Protein AF-A0A554A0A5-F1 (afdb_monomer)

Foldseek 3Di:
DDDDDDDDDDDDDDDDDDDDDDDDDDDDDDDDDDDDDDDDDDDDDDDPPPPPPPDPPPPPDPQDAFDDFPDDDVPDQLVVRDFLVVLVVCLVPTHREGPVCLVVLLVVLLVCLVVVNLDLSSLSVLVSNLVRYCSRCVLLVVLNVLSNVLSVCSVVSVSNCNNVSSVVSVVSVVVSD

Radius of gyration: 28.72 Å; Cα contacts (8 Å, |Δi|>4): 131; chains: 1; bounding box: 97×56×57 Å

pLDDT: mean 81.37, std 20.79, range [40.0, 98.69]

Solvent-accessible surface area (backbone atoms only — not comparable to full-atom values): 11759 Å² total; per-residue (Å²): 141,81,88,86,84,85,85,86,85,82,82,90,80,90,86,86,88,85,80,86,82,90,84,87,82,87,80,80,88,80,90,76,91,76,90,79,82,90,77,89,78,82,92,76,92,74,82,84,77,80,73,79,71,76,72,76,82,75,79,78,75,76,69,52,81,72,74,71,67,68,61,88,55,92,91,52,57,65,76,79,76,36,56,54,69,55,46,59,59,45,55,75,86,40,35,71,55,44,71,88,47,50,65,62,52,47,50,49,52,32,51,40,42,74,69,69,48,88,63,59,62,54,28,50,50,48,53,50,39,44,70,61,36,46,80,44,41,73,82,43,48,73,26,49,51,45,48,49,53,49,26,50,33,38,72,76,61,53,52,90,51,44,47,58,53,46,50,53,30,51,51,45,51,63,75,66,111

Mean predicted aligned error: 15.3 Å

Organism: NCBI:txid2597270

Structure (mmCIF, N/CA/C/O backbone):
data_AF-A0A554A0A5-F1
#
_entry.id   AF-A0A554A0A5-F1
#
loop_
_atom_site.group_PDB
_atom_site.id
_atom_site.type_symbol
_atom_site.label_atom_id
_atom_site.label_alt_id
_atom_site.label_comp_id
_atom_site.label_asym_id
_atom_site.label_entity_id
_atom_site.label_seq_id
_atom_site.pdbx_PDB_ins_code
_atom_site.Cartn_x
_atom_site.Cartn_y
_atom_site.Cartn_z
_atom_site.occupancy
_atom_site.B_iso_or_equiv
_atom_site.auth_seq_id
_atom_site.auth_comp_id
_atom_site.auth_asym_id
_atom_site.auth_atom_id
_atom_site.pdbx_PDB_model_num
ATOM 1 N N . MET A 1 1 ? -49.124 -13.094 5.330 1.00 40.00 1 MET A N 1
ATOM 2 C CA . MET A 1 1 ? -48.591 -13.826 6.507 1.00 40.00 1 MET A CA 1
ATOM 3 C C . MET A 1 1 ? -47.101 -14.017 6.245 1.00 40.00 1 MET A C 1
ATOM 5 O O . MET A 1 1 ? -46.813 -14.457 5.151 1.00 40.00 1 MET A O 1
ATOM 9 N N . LYS A 1 2 ? -46.092 -13.677 7.046 1.00 42.94 2 LYS A N 1
ATOM 10 C CA . LYS A 1 2 ? -45.886 -12.987 8.329 1.00 42.94 2 LYS A CA 1
ATOM 11 C C . LYS A 1 2 ? -44.604 -12.154 8.113 1.00 42.94 2 LYS A C 1
ATOM 13 O O . LYS A 1 2 ? -43.650 -12.683 7.556 1.00 42.94 2 LYS A O 1
ATOM 18 N N . LYS A 1 3 ? -44.591 -10.883 8.517 1.00 49.12 3 LYS A N 1
ATOM 19 C CA . LYS A 1 3 ? -43.375 -10.056 8.585 1.00 49.12 3 LYS A CA 1
ATOM 20 C C . LYS A 1 3 ? -42.783 -10.238 9.983 1.00 49.12 3 LYS A C 1
ATOM 22 O O . LYS A 1 3 ? -43.534 -10.128 10.949 1.00 49.12 3 LYS A O 1
ATOM 27 N N . ILE A 1 4 ? -41.493 -10.540 10.088 1.00 59.19 4 ILE A N 1
ATOM 28 C CA . ILE A 1 4 ? -40.786 -10.617 11.371 1.00 59.19 4 ILE A CA 1
ATOM 29 C C . ILE A 1 4 ? -39.890 -9.380 11.447 1.00 59.19 4 ILE A C 1
ATOM 31 O O . ILE A 1 4 ? -38.896 -9.286 10.739 1.00 59.19 4 ILE A O 1
ATOM 35 N N . MET A 1 5 ? -40.315 -8.408 12.254 1.00 52.22 5 MET A N 1
ATOM 36 C CA . MET A 1 5 ? -39.473 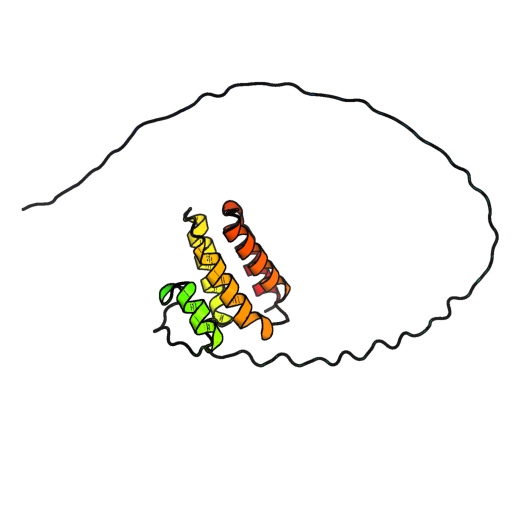-7.316 12.736 1.00 52.22 5 MET A CA 1
ATOM 37 C C . MET A 1 5 ? -38.733 -7.810 13.976 1.00 52.22 5 MET A C 1
ATOM 39 O O . MET A 1 5 ? -39.374 -8.292 14.909 1.00 52.22 5 MET A O 1
ATOM 43 N N . ILE A 1 6 ? -37.411 -7.664 13.996 1.00 63.62 6 ILE A N 1
ATOM 44 C CA . ILE A 1 6 ? -36.606 -7.794 15.210 1.00 63.62 6 ILE A CA 1
ATOM 45 C C . ILE A 1 6 ? -35.955 -6.435 15.437 1.00 63.62 6 ILE A C 1
ATOM 47 O O . ILE A 1 6 ? -35.025 -6.041 14.744 1.00 63.62 6 ILE A O 1
ATOM 51 N N . THR A 1 7 ? -36.526 -5.699 16.383 1.00 53.94 7 THR A N 1
ATOM 52 C CA . THR A 1 7 ? -35.982 -4.468 16.948 1.00 53.94 7 THR A CA 1
ATOM 53 C C . THR A 1 7 ? -35.207 -4.874 18.195 1.00 53.94 7 THR A C 1
ATOM 55 O O . THR A 1 7 ? -35.816 -5.360 19.147 1.00 53.94 7 THR A O 1
ATOM 58 N N . LEU A 1 8 ? -33.885 -4.704 18.200 1.00 61.34 8 LEU A N 1
ATOM 59 C CA . LEU A 1 8 ? -33.077 -4.865 19.407 1.00 61.34 8 LEU A CA 1
ATOM 60 C C . LEU A 1 8 ? -32.542 -3.491 19.812 1.00 61.34 8 LEU A C 1
ATOM 62 O O . LEU A 1 8 ? -31.601 -2.970 19.224 1.00 61.34 8 LEU A O 1
ATOM 66 N N . ALA A 1 9 ? -33.211 -2.893 20.793 1.00 54.22 9 ALA A N 1
ATOM 67 C CA . ALA A 1 9 ? -32.747 -1.713 21.499 1.00 54.22 9 ALA A CA 1
ATOM 68 C C . ALA A 1 9 ? -31.885 -2.170 22.682 1.00 54.22 9 ALA A C 1
ATOM 70 O O . ALA A 1 9 ? -32.387 -2.852 23.574 1.00 54.22 9 ALA A O 1
ATOM 71 N N . CYS A 1 10 ? -30.616 -1.769 22.706 1.00 51.22 10 CYS A N 1
ATOM 72 C CA . CYS A 1 10 ? -29.776 -1.836 23.898 1.00 51.22 10 CYS A CA 1
ATOM 73 C C . CYS A 1 10 ? -29.248 -0.431 24.191 1.00 51.22 10 CYS A C 1
ATOM 75 O O . CYS A 1 10 ? -28.260 0.025 23.629 1.00 51.22 10 CYS A O 1
ATOM 77 N N . SER A 1 11 ? -29.987 0.272 25.045 1.00 50.97 11 SER A N 1
ATOM 78 C CA . SER A 1 11 ? -29.509 1.425 25.807 1.00 50.97 11 SER A CA 1
ATOM 79 C C . SER A 1 11 ? -28.671 0.951 27.007 1.00 50.97 11 SER A C 1
ATOM 81 O O . SER A 1 11 ? -28.728 -0.233 27.336 1.00 50.97 11 SER A O 1
ATOM 83 N N . VAL A 1 12 ? -28.045 1.914 27.709 1.00 52.28 12 VAL A N 1
ATOM 84 C CA . VAL A 1 12 ? -27.279 1.843 28.986 1.00 52.28 12 VAL A CA 1
ATOM 85 C C . VAL A 1 12 ? -25.756 1.854 28.736 1.00 52.28 12 VAL A C 1
ATOM 87 O O . VAL A 1 12 ? -25.262 1.006 28.013 1.00 52.28 12 VAL A O 1
ATOM 90 N N . ALA A 1 13 ? -24.926 2.752 29.283 1.00 51.31 13 ALA A N 1
ATOM 91 C CA . ALA A 1 13 ? -25.111 3.891 30.186 1.00 51.31 13 ALA A CA 1
ATOM 92 C C . ALA A 1 13 ? -23.927 4.871 30.068 1.00 51.31 13 ALA A C 1
ATOM 94 O O . ALA A 1 13 ? -22.802 4.482 29.771 1.00 51.31 13 ALA A O 1
ATOM 95 N N . LEU A 1 14 ? -24.212 6.135 30.387 1.00 47.06 14 LEU A N 1
ATOM 96 C CA . LEU A 1 14 ? -23.252 7.189 30.705 1.00 47.06 14 LEU A CA 1
ATOM 97 C C . LEU A 1 14 ? -22.401 6.817 31.932 1.00 47.06 14 LEU A C 1
ATOM 99 O O . LEU A 1 14 ? -22.956 6.489 32.981 1.00 47.06 14 LEU A O 1
ATOM 103 N N . VAL A 1 15 ? -21.082 6.994 31.833 1.00 57.81 15 VAL A N 1
ATOM 104 C CA . VAL A 1 15 ? -20.198 7.232 32.983 1.00 57.81 15 VAL A CA 1
ATOM 105 C C . VAL A 1 15 ? -19.495 8.564 32.748 1.00 57.81 15 VAL A C 1
ATOM 107 O O . VAL A 1 15 ? -18.563 8.668 31.959 1.00 57.81 15 VAL A O 1
ATOM 110 N N . ALA A 1 16 ? -19.988 9.593 33.431 1.00 55.41 16 ALA A N 1
ATOM 111 C CA . ALA A 1 16 ? -19.266 10.826 33.695 1.00 55.41 16 ALA A CA 1
ATOM 112 C C . ALA A 1 16 ? -18.771 10.763 35.144 1.00 55.41 16 ALA A C 1
ATOM 114 O O . ALA A 1 16 ? -19.556 10.391 36.015 1.00 55.41 16 ALA A O 1
ATOM 115 N N . CYS A 1 17 ? -17.495 11.093 35.362 1.00 56.91 17 CYS A N 1
ATOM 116 C CA . CYS A 1 17 ? -16.932 11.811 36.517 1.00 56.91 17 CYS A CA 1
ATOM 117 C C . CYS A 1 17 ? -15.435 11.489 36.660 1.00 56.91 17 CYS A C 1
ATOM 119 O O . CYS A 1 17 ? -15.063 10.437 37.167 1.00 56.91 17 CYS A O 1
ATOM 121 N N . SER A 1 18 ? -14.584 12.449 36.304 1.00 52.28 18 SER A N 1
ATOM 122 C CA . SER A 1 18 ? -13.309 12.670 36.984 1.00 52.28 18 SER A CA 1
ATOM 123 C C . SER A 1 18 ? -12.992 14.160 36.876 1.00 52.28 18 SER A C 1
ATOM 125 O O . SER A 1 18 ? -12.673 14.666 35.804 1.00 52.28 18 SER A O 1
ATOM 127 N N . GLN A 1 19 ? -13.221 14.870 37.979 1.00 53.47 19 GLN A N 1
ATOM 128 C CA . GLN A 1 19 ? -12.870 16.270 38.175 1.00 53.47 19 GLN A CA 1
ATOM 129 C C . GLN A 1 19 ? -11.462 16.357 38.771 1.00 53.47 19 GLN A C 1
ATOM 131 O O . GLN A 1 19 ? -11.185 15.661 39.742 1.00 53.47 19 GLN A O 1
ATOM 136 N N . GLY A 1 20 ? -10.679 17.311 38.264 1.00 44.34 20 GLY A N 1
ATOM 137 C CA . GLY A 1 20 ? -9.815 18.181 39.067 1.00 44.34 20 GLY A CA 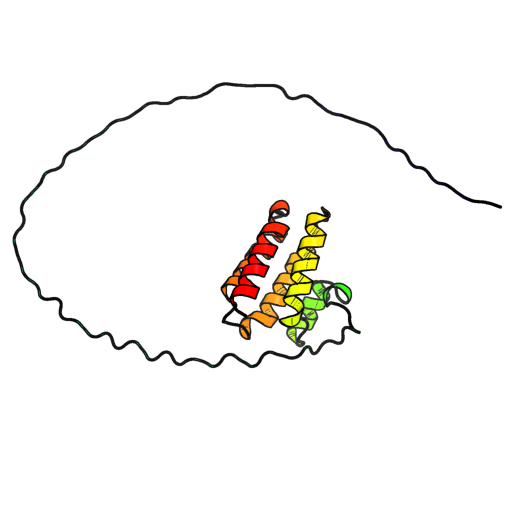1
ATOM 138 C C . GLY A 1 20 ? -8.442 17.640 39.466 1.00 44.34 20 GLY A C 1
ATOM 139 O O . GLY A 1 20 ? -8.342 16.752 40.303 1.00 44.34 20 GLY A O 1
ATOM 140 N N . ASN A 1 21 ? -7.385 18.299 38.987 1.00 49.28 21 ASN A N 1
ATOM 141 C CA . ASN A 1 21 ? -6.634 19.198 39.865 1.00 49.28 21 ASN A CA 1
ATOM 142 C C . ASN A 1 21 ? -5.808 20.193 39.032 1.00 49.28 21 ASN A C 1
ATOM 144 O O . ASN A 1 21 ? -4.978 19.798 38.217 1.00 49.28 21 ASN A O 1
ATOM 148 N N . GLU A 1 22 ? -6.070 21.477 39.245 1.00 47.53 22 GLU A N 1
ATOM 149 C CA . GLU A 1 22 ? -5.222 22.594 38.837 1.00 47.53 22 GLU A CA 1
ATOM 150 C C . GLU A 1 22 ? -3.996 22.653 39.766 1.00 47.53 22 GLU A C 1
ATOM 152 O O . GLU A 1 22 ? -4.127 22.399 40.963 1.00 47.53 22 GLU A O 1
ATOM 157 N N . GLU A 1 23 ? -2.811 22.941 39.222 1.00 54.69 23 GLU A N 1
ATOM 158 C CA . GLU A 1 23 ? -1.997 24.137 39.527 1.00 54.69 23 GLU A CA 1
ATOM 159 C C . GLU A 1 23 ? -0.503 23.959 39.164 1.00 54.69 23 GLU A C 1
ATOM 161 O O . GLU A 1 23 ? -0.016 22.831 39.047 1.00 54.69 23 GLU A O 1
ATOM 166 N N . PRO A 1 24 ? 0.206 25.076 38.894 1.00 58.44 24 PRO A N 1
ATOM 167 C CA . PRO A 1 24 ? 1.409 25.123 38.073 1.00 58.44 24 PRO A CA 1
ATOM 168 C C . PRO A 1 24 ? 2.694 25.051 38.907 1.00 58.44 24 PRO A C 1
ATOM 170 O O . PRO A 1 24 ? 2.728 25.437 40.072 1.00 58.44 24 PRO A O 1
ATOM 173 N N . SER A 1 25 ? 3.785 24.619 38.275 1.00 50.44 25 SER A N 1
ATOM 174 C CA . SER A 1 25 ? 5.135 24.772 38.819 1.00 50.44 25 SER A CA 1
ATOM 175 C C . SER A 1 25 ? 5.928 25.689 37.900 1.00 50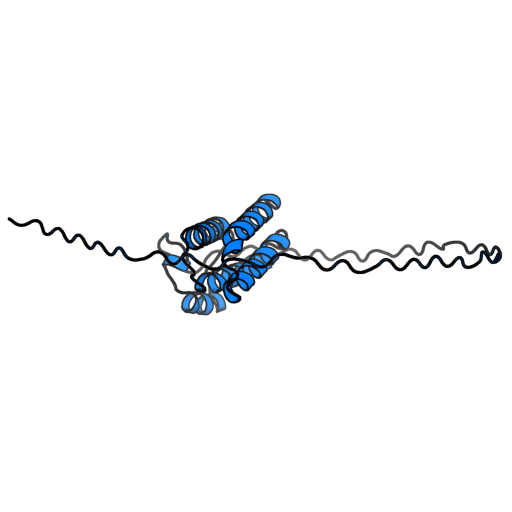.44 25 SER A C 1
ATOM 177 O O . SER A 1 25 ? 6.486 25.252 36.896 1.00 50.44 25 SER A O 1
ATOM 179 N N . GLU A 1 26 ? 5.978 26.966 38.266 1.00 51.72 26 GLU A N 1
ATOM 180 C CA . GLU A 1 26 ? 7.067 27.861 37.889 1.00 51.72 26 GLU A CA 1
ATOM 181 C C . GLU A 1 26 ? 8.370 27.307 38.478 1.00 51.72 26 GLU A C 1
ATOM 183 O O . GLU A 1 26 ? 8.391 26.875 39.632 1.00 51.72 26 GLU A O 1
ATOM 188 N N . ASN A 1 27 ? 9.459 27.315 37.709 1.00 48.16 27 ASN A N 1
ATOM 189 C CA . ASN A 1 27 ? 10.787 27.296 38.306 1.00 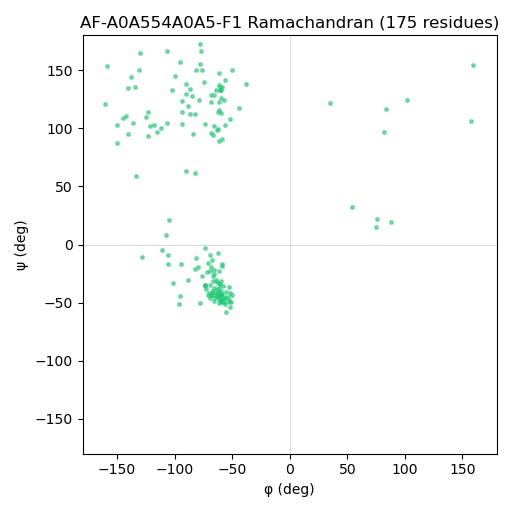48.16 27 ASN A CA 1
ATOM 190 C C . ASN A 1 27 ? 11.765 28.134 37.475 1.00 48.16 27 ASN A C 1
ATOM 192 O O . ASN A 1 27 ? 12.111 27.787 36.350 1.00 48.16 27 ASN A O 1
ATOM 196 N N . GLU A 1 28 ? 12.108 29.262 38.090 1.00 45.59 28 GLU A N 1
ATOM 197 C CA . GLU A 1 28 ? 13.357 30.023 38.095 1.00 45.59 28 GLU A CA 1
ATOM 198 C C . GLU A 1 28 ? 14.253 30.115 36.848 1.00 45.59 28 GLU A C 1
ATOM 200 O O . GLU A 1 28 ? 14.867 29.163 36.369 1.00 45.59 28 GLU A O 1
ATOM 205 N N . GLU A 1 29 ? 14.438 31.383 36.469 1.00 49.84 29 GLU A N 1
ATOM 206 C CA . GLU A 1 29 ? 15.621 31.962 35.848 1.00 49.84 29 GLU A CA 1
ATOM 207 C C . GLU A 1 29 ? 16.943 31.406 36.400 1.00 49.84 29 GLU A C 1
ATOM 209 O O . GLU A 1 29 ? 17.185 31.400 37.606 1.00 49.84 29 GLU A O 1
ATOM 214 N N . VAL A 1 30 ? 17.894 31.150 35.499 1.00 49.59 30 VAL A N 1
ATOM 215 C CA . VAL A 1 30 ? 19.297 31.447 35.799 1.00 49.59 30 VAL A CA 1
ATOM 216 C C . VAL A 1 30 ? 19.948 32.104 34.592 1.00 49.59 30 VAL A C 1
ATOM 218 O O . VAL A 1 30 ? 20.268 31.477 33.585 1.00 49.59 30 VAL A O 1
ATOM 221 N N . SER A 1 31 ? 20.132 33.414 34.728 1.00 49.91 31 SER A N 1
ATOM 222 C CA . SER A 1 31 ? 21.080 34.204 33.954 1.00 49.91 31 SER A CA 1
ATOM 223 C C . SER A 1 31 ? 22.500 33.681 34.165 1.00 49.91 31 SER A C 1
ATOM 225 O O . SER A 1 31 ? 22.950 33.557 35.302 1.00 49.91 31 SER A O 1
ATOM 227 N N . ALA A 1 32 ? 23.248 33.498 33.081 1.00 47.12 32 ALA A N 1
ATOM 228 C CA . ALA A 1 32 ? 24.705 33.566 33.112 1.00 47.12 32 ALA A CA 1
ATOM 229 C C . ALA A 1 32 ? 25.224 34.046 31.753 1.00 47.12 32 ALA A C 1
ATOM 231 O O . ALA A 1 32 ? 25.537 33.269 30.857 1.00 47.12 32 ALA A O 1
ATOM 232 N N . ALA A 1 33 ? 25.308 35.369 31.620 1.00 49.19 33 ALA A N 1
ATOM 233 C CA . ALA A 1 33 ? 26.176 36.004 30.647 1.00 49.19 33 ALA A CA 1
ATOM 234 C C . ALA A 1 33 ? 27.633 35.756 31.064 1.00 49.19 33 ALA A C 1
ATOM 236 O O . ALA A 1 33 ? 28.036 36.149 32.161 1.00 49.19 33 ALA A O 1
ATOM 237 N N . MET A 1 34 ? 28.430 35.143 30.191 1.00 51.41 34 MET A N 1
ATOM 238 C CA . MET A 1 34 ? 29.885 35.199 30.291 1.00 51.41 34 MET A CA 1
ATOM 239 C C . MET A 1 34 ? 30.465 35.712 28.981 1.00 51.41 34 MET A C 1
ATOM 241 O O . MET A 1 34 ? 30.426 35.056 27.946 1.00 51.41 34 MET A O 1
ATOM 245 N N . ALA A 1 35 ? 30.973 36.938 29.079 1.00 49.38 35 ALA A N 1
ATOM 246 C CA . ALA A 1 35 ? 31.896 37.540 28.144 1.00 49.38 35 ALA A CA 1
ATOM 247 C C . ALA A 1 35 ? 33.251 36.824 28.241 1.00 49.38 35 ALA A C 1
ATOM 249 O O . ALA A 1 35 ? 33.799 36.697 29.336 1.00 49.38 35 ALA A O 1
ATOM 250 N N . VAL A 1 36 ? 33.777 36.397 27.098 1.00 48.38 36 VAL A N 1
ATOM 251 C CA . VAL A 1 36 ? 35.176 35.998 26.885 1.00 48.38 36 VAL A CA 1
ATOM 252 C C . VAL A 1 36 ? 35.524 36.559 25.505 1.00 48.38 36 VAL A C 1
ATOM 254 O O . VAL A 1 36 ? 34.898 36.201 24.514 1.00 48.38 36 VAL A O 1
ATOM 257 N N . ASP A 1 37 ? 36.126 37.741 25.487 1.00 46.31 37 ASP A N 1
ATOM 258 C CA . ASP A 1 37 ? 37.575 37.961 25.384 1.00 46.31 37 ASP A CA 1
ATOM 259 C C . ASP A 1 37 ? 38.030 37.866 23.922 1.00 46.31 37 ASP A C 1
ATOM 261 O O . ASP A 1 37 ? 38.164 36.800 23.328 1.00 46.31 37 ASP A O 1
ATOM 265 N N . SER A 1 38 ? 38.143 39.049 23.318 1.00 52.81 38 SER A N 1
ATOM 266 C CA . SER A 1 38 ? 38.615 39.251 21.955 1.00 52.81 38 SER A CA 1
ATOM 267 C C . SER A 1 38 ? 40.136 39.294 21.966 1.00 52.81 38 SER A C 1
ATOM 269 O O . SER A 1 38 ? 40.725 40.354 22.184 1.00 52.81 38 SER A O 1
ATOM 271 N N . GLU A 1 39 ? 40.760 38.150 21.704 1.00 55.34 39 GLU A N 1
ATOM 272 C CA . GLU A 1 39 ? 42.189 38.066 21.421 1.00 55.34 39 GLU A CA 1
ATOM 273 C C . GLU A 1 39 ? 42.416 38.115 19.901 1.00 55.34 39 GLU A C 1
ATOM 275 O O . GLU A 1 39 ? 41.832 37.358 19.125 1.00 55.34 39 GLU A O 1
ATOM 280 N N . GLN A 1 40 ? 43.223 39.092 19.488 1.00 54.47 40 GLN A N 1
ATOM 281 C CA . GLN A 1 40 ? 43.729 39.284 18.132 1.00 54.47 40 GLN A CA 1
ATOM 282 C C . GLN A 1 40 ? 44.652 38.123 17.764 1.00 54.47 40 GLN A C 1
ATOM 284 O O . GLN A 1 40 ? 45.603 37.869 18.500 1.00 54.47 40 GLN A O 1
ATOM 289 N N . ILE A 1 41 ? 44.433 37.480 16.614 1.00 49.44 41 ILE A N 1
ATOM 290 C CA . ILE A 1 41 ? 45.444 36.632 15.976 1.00 49.44 41 ILE A CA 1
ATOM 291 C C . ILE A 1 41 ? 45.494 36.945 14.480 1.00 49.44 41 ILE A C 1
ATOM 293 O O . ILE A 1 41 ? 44.471 37.134 13.823 1.00 49.44 41 ILE A O 1
ATOM 297 N N . ASP A 1 42 ? 46.742 37.053 14.043 1.00 47.72 42 ASP A N 1
ATOM 298 C CA . ASP A 1 42 ? 47.291 37.497 12.777 1.00 47.72 42 ASP A CA 1
ATOM 299 C C . ASP A 1 42 ? 46.712 36.888 11.494 1.00 47.72 42 ASP A C 1
ATOM 301 O O . ASP A 1 42 ? 46.307 35.732 11.391 1.00 47.72 42 ASP A O 1
ATOM 305 N N . GLU A 1 43 ? 46.803 37.755 10.498 1.00 56.28 43 GLU A N 1
ATOM 306 C CA . GLU A 1 43 ? 46.849 37.567 9.059 1.00 56.28 43 GLU A CA 1
ATOM 307 C C . GLU A 1 43 ? 47.792 36.421 8.630 1.00 56.28 43 GLU A C 1
ATOM 309 O O . GLU A 1 43 ? 49.007 36.518 8.779 1.00 56.28 43 GLU A O 1
ATOM 314 N N . GLU A 1 44 ? 47.256 35.375 7.992 1.00 49.53 44 GLU A N 1
ATOM 315 C CA . GLU A 1 44 ? 48.005 34.647 6.963 1.00 49.53 44 GLU A CA 1
ATOM 316 C C . GLU A 1 44 ? 47.062 34.220 5.830 1.00 49.53 44 GLU A C 1
ATOM 318 O O . GLU A 1 44 ? 46.158 33.397 5.978 1.00 49.53 44 GLU A O 1
ATOM 323 N N . VAL A 1 45 ? 47.268 34.875 4.691 1.00 53.44 45 VAL A N 1
ATOM 324 C CA . VAL A 1 45 ? 46.659 34.595 3.396 1.00 53.44 45 VAL A CA 1
ATOM 325 C C . VAL A 1 45 ? 47.072 33.191 2.966 1.00 53.44 45 VAL A C 1
ATOM 327 O O . VAL A 1 45 ? 48.246 32.956 2.695 1.00 53.44 45 VAL A O 1
ATOM 330 N N . ASN A 1 46 ? 46.108 32.280 2.853 1.00 47.19 46 ASN A N 1
ATOM 331 C CA . ASN A 1 46 ? 46.298 31.035 2.123 1.00 47.19 46 ASN A CA 1
ATOM 332 C C . ASN A 1 46 ? 45.226 30.955 1.033 1.00 47.19 46 ASN A C 1
ATOM 334 O O . ASN A 1 46 ? 44.028 30.946 1.318 1.00 47.19 46 ASN A O 1
ATOM 338 N N . GLU A 1 47 ? 45.676 31.014 -0.217 1.00 60.50 47 GLU A N 1
ATOM 339 C CA . GLU A 1 47 ? 44.836 30.987 -1.411 1.00 60.50 47 GLU A CA 1
ATOM 340 C C . GLU A 1 47 ? 44.039 29.671 -1.465 1.00 60.50 47 GLU A C 1
ATOM 342 O O . GLU A 1 47 ? 44.628 28.601 -1.284 1.00 60.50 47 GLU A O 1
ATOM 347 N N . PRO A 1 48 ? 42.720 29.697 -1.730 1.00 50.25 48 PRO A N 1
ATOM 348 C CA . PRO A 1 48 ? 41.990 28.473 -2.000 1.00 50.25 48 PRO A CA 1
ATOM 349 C C . PRO A 1 48 ? 42.384 27.995 -3.399 1.00 50.25 48 PRO A C 1
ATOM 351 O O . PRO A 1 48 ? 41.966 28.553 -4.413 1.00 50.25 48 PRO A O 1
ATOM 354 N N . LEU A 1 49 ? 43.231 26.969 -3.450 1.00 54.56 49 LEU A N 1
ATOM 355 C CA . LEU A 1 49 ? 43.432 26.177 -4.653 1.00 54.56 49 LEU A CA 1
ATOM 356 C C . LEU A 1 49 ? 42.108 25.450 -4.925 1.00 54.56 49 LEU A C 1
ATOM 358 O O . LEU A 1 49 ? 41.779 24.489 -4.232 1.00 54.56 49 LEU A O 1
ATOM 362 N N . GLU A 1 50 ? 41.330 25.957 -5.884 1.00 55.31 50 GLU A N 1
ATOM 363 C CA . GLU A 1 50 ? 40.174 25.262 -6.454 1.00 55.31 50 GLU A CA 1
ATOM 364 C C . GLU A 1 50 ? 40.662 23.964 -7.105 1.00 55.31 50 GLU A C 1
ATOM 366 O O . GLU A 1 50 ? 41.038 23.907 -8.276 1.00 55.31 50 GLU A O 1
ATOM 371 N N . GLU A 1 51 ? 40.702 22.905 -6.304 1.00 54.69 51 GLU A N 1
ATOM 372 C CA . GLU A 1 51 ? 40.763 21.539 -6.782 1.00 54.69 51 GLU A CA 1
ATOM 373 C C . GLU A 1 51 ? 39.405 21.261 -7.432 1.00 54.69 51 GLU A C 1
ATOM 375 O O . GLU A 1 51 ? 38.406 21.008 -6.757 1.00 54.69 51 GLU A O 1
ATOM 380 N N . ALA A 1 52 ? 39.358 21.421 -8.757 1.00 56.91 52 ALA A N 1
ATOM 381 C CA . ALA A 1 52 ? 38.244 21.002 -9.588 1.00 56.91 52 ALA A CA 1
ATOM 382 C C . ALA A 1 52 ? 38.055 19.495 -9.392 1.00 56.91 52 ALA A C 1
ATOM 384 O O . ALA A 1 52 ? 38.707 18.670 -10.031 1.00 56.91 52 ALA A O 1
ATOM 385 N N . LYS A 1 53 ? 37.205 19.160 -8.423 1.00 54.31 53 LYS A N 1
ATOM 386 C CA . LYS A 1 53 ? 36.691 17.827 -8.171 1.00 54.31 53 LYS A CA 1
ATOM 387 C C . LYS A 1 53 ? 35.908 17.457 -9.425 1.00 54.31 53 LYS A C 1
ATOM 389 O O . LYS A 1 53 ? 34.809 17.963 -9.623 1.00 54.31 53 LYS A O 1
ATOM 394 N N . GLU A 1 54 ? 36.527 16.677 -10.310 1.00 56.09 54 GLU A N 1
ATOM 395 C CA . GLU A 1 54 ? 35.814 15.998 -11.389 1.00 56.09 54 GLU A CA 1
ATOM 396 C C . GLU A 1 54 ? 34.657 15.248 -10.729 1.00 56.09 54 GLU A C 1
ATOM 398 O 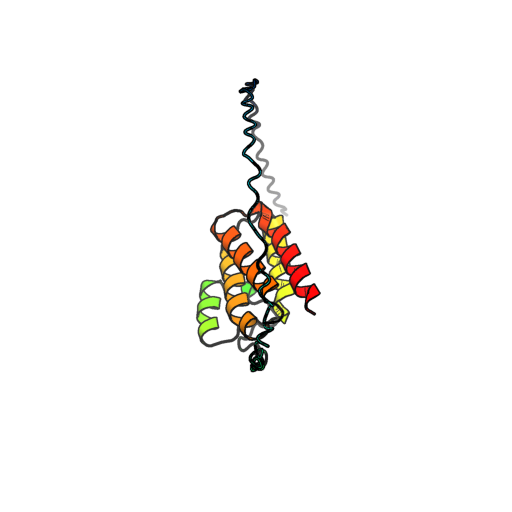O . GLU A 1 54 ? 34.870 14.318 -9.945 1.00 56.09 54 GLU A O 1
ATOM 403 N N . GLU A 1 55 ? 33.442 15.747 -10.948 1.00 60.16 55 GLU A N 1
ATOM 404 C CA . GLU A 1 55 ? 32.236 15.039 -10.560 1.00 60.16 55 GLU A CA 1
ATOM 405 C C . GLU A 1 55 ? 32.249 13.725 -11.343 1.00 60.16 55 GLU A C 1
ATOM 407 O O . GLU A 1 55 ? 32.405 13.758 -12.569 1.00 60.16 55 GLU A O 1
ATOM 412 N N . PRO A 1 56 ? 32.205 12.567 -10.662 1.00 60.78 56 PRO A N 1
ATOM 413 C CA . PRO A 1 56 ? 32.109 11.299 -11.358 1.00 60.78 56 PRO A CA 1
ATOM 414 C C . PRO A 1 56 ? 30.859 11.362 -12.234 1.00 60.78 56 PRO A C 1
ATOM 416 O O . PRO A 1 56 ? 29.781 11.674 -11.735 1.00 60.78 56 PRO A O 1
ATOM 419 N N . GLU A 1 57 ? 31.024 11.122 -13.535 1.00 63.84 57 GLU A N 1
ATOM 420 C CA . GLU A 1 57 ? 29.901 10.928 -14.448 1.00 63.84 57 GLU A CA 1
ATOM 421 C C . GLU A 1 57 ? 29.072 9.771 -13.877 1.00 63.84 57 GLU A C 1
ATOM 423 O O . GLU A 1 57 ? 29.501 8.617 -13.930 1.00 63.84 57 GLU A O 1
ATOM 428 N N . GLU A 1 58 ? 27.947 10.093 -13.231 1.00 63.41 58 GLU A N 1
ATOM 429 C CA . GLU A 1 58 ? 27.005 9.097 -12.737 1.00 63.41 58 GLU A CA 1
ATOM 430 C C . GLU A 1 58 ? 26.526 8.293 -13.945 1.00 63.41 58 GLU A C 1
ATOM 432 O O . GLU A 1 58 ? 25.898 8.816 -14.867 1.00 63.41 58 GLU A O 1
ATOM 437 N N . GLU A 1 59 ? 26.901 7.015 -13.969 1.00 68.12 59 GLU A N 1
ATOM 438 C CA . GLU A 1 59 ? 26.338 6.030 -14.877 1.00 68.12 59 GLU A CA 1
ATOM 439 C C . GLU A 1 59 ? 24.858 5.913 -14.511 1.00 68.12 59 GLU A C 1
ATOM 441 O O . GLU A 1 59 ? 24.499 5.297 -13.512 1.00 68.12 59 GLU A O 1
ATOM 446 N N . ILE A 1 60 ? 24.014 6.611 -15.273 1.00 64.88 60 ILE A N 1
ATOM 447 C CA . ILE A 1 60 ? 22.562 6.565 -15.129 1.00 64.88 60 ILE A CA 1
ATOM 448 C C . ILE A 1 60 ? 22.142 5.145 -15.518 1.00 64.88 60 ILE A C 1
ATOM 450 O O . ILE A 1 60 ? 21.999 4.841 -16.704 1.00 64.88 60 ILE A O 1
ATOM 454 N N . GLU A 1 61 ? 22.020 4.254 -14.535 1.00 75.06 61 GLU A N 1
ATOM 455 C CA . GLU A 1 61 ? 21.396 2.951 -14.742 1.00 75.06 61 GLU A CA 1
ATOM 456 C C . GLU A 1 61 ? 19.937 3.202 -15.146 1.00 75.06 61 GLU A C 1
ATOM 458 O O . GLU A 1 61 ? 19.155 3.773 -14.385 1.00 75.06 61 GLU A O 1
ATOM 463 N N . GLU A 1 62 ? 19.582 2.846 -16.385 1.00 78.75 62 GLU A N 1
ATOM 464 C CA . GLU A 1 62 ? 18.198 2.925 -16.851 1.00 78.75 62 GLU A CA 1
ATOM 465 C C . GLU A 1 62 ? 17.326 2.028 -15.965 1.00 78.75 62 GLU A C 1
ATOM 467 O O . GLU A 1 62 ? 17.618 0.840 -15.792 1.00 78.75 62 GLU A O 1
ATOM 472 N N . ALA A 1 63 ? 16.261 2.606 -15.404 1.00 81.00 63 ALA A N 1
ATOM 473 C CA . ALA A 1 63 ? 15.300 1.870 -14.596 1.00 81.00 63 ALA A CA 1
ATOM 474 C C . ALA A 1 63 ? 14.728 0.683 -15.396 1.00 81.00 63 ALA A C 1
ATOM 476 O O . ALA A 1 63 ? 14.498 0.805 -16.607 1.00 81.00 63 ALA A O 1
ATOM 477 N N . PRO A 1 64 ? 14.502 -0.477 -14.754 1.00 89.12 64 PRO A N 1
ATOM 478 C CA . PRO A 1 64 ? 13.904 -1.619 -15.430 1.00 89.12 64 PRO A CA 1
ATOM 479 C C . PRO A 1 64 ? 12.496 -1.275 -15.937 1.00 89.12 64 PRO A C 1
ATOM 481 O O . PRO A 1 64 ? 11.768 -0.511 -15.311 1.00 89.12 64 PRO A O 1
ATOM 484 N N . GLU A 1 65 ? 12.086 -1.873 -17.059 1.00 91.31 65 GLU A N 1
ATOM 485 C CA . GLU A 1 65 ? 10.720 -1.709 -17.573 1.00 91.31 65 GLU A CA 1
ATOM 486 C C . GLU A 1 65 ? 9.689 -2.211 -16.550 1.00 91.31 65 GLU A C 1
ATOM 488 O O . GLU A 1 65 ? 9.848 -3.298 -15.982 1.00 91.31 65 GLU A O 1
ATOM 493 N N . ALA A 1 66 ? 8.623 -1.432 -16.343 1.00 93.12 66 ALA A N 1
ATOM 494 C CA . ALA A 1 66 ? 7.551 -1.778 -15.419 1.00 93.12 66 ALA A CA 1
ATOM 495 C C . ALA A 1 66 ? 6.888 -3.121 -15.789 1.00 93.12 66 ALA A C 1
ATOM 497 O O . ALA A 1 66 ? 6.585 -3.361 -16.964 1.00 93.12 66 ALA A O 1
ATOM 498 N N . PRO A 1 67 ? 6.638 -4.007 -14.808 1.00 93.12 67 PRO A N 1
ATOM 499 C CA . PRO A 1 67 ? 6.101 -5.330 -15.073 1.00 93.12 67 PRO A CA 1
ATOM 500 C C . PRO A 1 67 ? 4.601 -5.279 -15.383 1.00 93.12 67 PRO A C 1
ATOM 502 O O . PRO A 1 67 ? 3.852 -4.471 -14.837 1.00 93.12 67 PRO A O 1
ATOM 505 N N . GLU A 1 68 ? 4.140 -6.224 -16.200 1.00 96.44 68 GLU A N 1
ATOM 506 C CA . GLU A 1 68 ? 2.714 -6.533 -16.314 1.00 96.44 68 GLU A CA 1
ATOM 507 C C . GLU A 1 68 ? 2.274 -7.452 -15.164 1.00 96.44 68 GLU A C 1
ATOM 509 O O . GLU A 1 68 ? 3.048 -8.282 -14.671 1.00 96.44 68 GLU A O 1
ATOM 514 N N . ARG A 1 69 ? 1.003 -7.344 -14.760 1.00 97.06 69 ARG A N 1
ATOM 515 C CA . ARG A 1 69 ? 0.403 -8.276 -13.799 1.00 97.06 69 ARG A CA 1
ATOM 516 C C . ARG A 1 69 ? 0.362 -9.690 -14.382 1.00 97.06 69 ARG A C 1
ATOM 518 O O . ARG A 1 69 ? -0.132 -9.888 -15.490 1.00 97.06 69 ARG A O 1
ATOM 525 N N . THR A 1 70 ? 0.793 -10.681 -13.602 1.00 97.75 70 THR A N 1
ATOM 526 C CA . THR A 1 70 ? 0.784 -12.097 -14.014 1.00 97.75 70 THR A CA 1
ATOM 527 C C . THR A 1 70 ? -0.317 -12.918 -13.337 1.00 97.75 70 THR A C 1
ATOM 529 O O . THR A 1 70 ? -0.684 -13.986 -13.829 1.00 97.75 70 THR A O 1
ATOM 532 N N . VAL A 1 71 ? -0.898 -12.410 -12.245 1.00 96.88 71 VAL A N 1
ATOM 533 C CA . VAL A 1 71 ? -2.032 -13.036 -11.550 1.00 96.88 71 VAL A CA 1
ATOM 534 C C . VAL A 1 71 ? -3.372 -12.614 -12.166 1.00 96.88 71 VAL A C 1
ATOM 536 O O . VAL A 1 71 ? -3.627 -11.435 -12.397 1.00 96.88 71 VAL A O 1
ATOM 539 N N . GLU A 1 72 ? -4.264 -13.581 -12.394 1.00 95.62 72 GLU A N 1
ATOM 540 C CA . GLU A 1 72 ? -5.636 -13.338 -12.863 1.00 95.62 72 GLU A CA 1
ATOM 541 C C . GLU A 1 72 ? -6.537 -12.890 -11.701 1.00 95.62 72 GLU A C 1
ATOM 543 O O . GLU A 1 72 ? -6.670 -13.608 -10.708 1.00 95.62 72 GLU A O 1
ATOM 548 N N . LEU A 1 73 ? -7.184 -11.728 -11.837 1.00 95.44 73 LEU A N 1
ATOM 549 C CA . LEU A 1 73 ? -8.044 -11.151 -10.792 1.00 95.44 73 LEU A CA 1
ATOM 550 C C . LEU A 1 73 ? -9.543 -11.147 -11.142 1.00 95.44 73 LEU A C 1
ATOM 552 O O . LEU A 1 73 ? -10.369 -10.781 -10.306 1.00 95.44 73 LEU A O 1
ATOM 556 N N . ASP A 1 74 ? -9.931 -11.553 -12.356 1.00 94.19 74 ASP A N 1
ATOM 557 C CA . ASP A 1 74 ? -11.322 -11.494 -12.840 1.00 94.19 74 ASP A CA 1
ATOM 558 C C . ASP A 1 74 ? -11.956 -10.083 -12.724 1.00 94.19 74 ASP A C 1
ATOM 560 O O . ASP A 1 74 ? -13.160 -9.944 -12.491 1.00 94.19 74 ASP A O 1
ATOM 564 N N . GLY A 1 75 ? -11.147 -9.025 -12.868 1.00 94.44 75 GLY A N 1
ATOM 565 C CA . GLY A 1 75 ? -11.589 -7.627 -12.752 1.00 94.44 75 GLY A CA 1
ATOM 566 C C . GLY A 1 75 ? -11.842 -7.142 -11.320 1.00 94.44 75 GLY A C 1
ATOM 567 O O . GLY A 1 75 ? -12.623 -6.211 -11.137 1.00 94.44 75 GLY A O 1
ATOM 568 N N . ARG A 1 76 ? -11.238 -7.798 -10.327 1.00 96.75 76 ARG A N 1
ATOM 569 C CA . ARG A 1 76 ? -11.237 -7.394 -8.915 1.00 96.75 76 ARG A CA 1
ATOM 570 C C . ARG A 1 76 ? -9.883 -6.841 -8.501 1.00 96.75 76 ARG A C 1
ATOM 572 O O . ARG A 1 76 ? -8.889 -7.087 -9.180 1.00 96.75 76 ARG A O 1
ATOM 579 N N . GLU A 1 77 ? -9.849 -6.201 -7.342 1.00 97.75 77 GLU A N 1
ATOM 580 C CA . GLU A 1 77 ? -8.592 -5.765 -6.739 1.00 97.75 77 GLU A CA 1
ATOM 581 C C . GLU A 1 77 ? -7.857 -6.934 -6.054 1.00 97.75 77 GLU A C 1
ATOM 583 O O . GLU A 1 77 ? -8.491 -7.920 -5.636 1.00 97.75 77 GLU A O 1
ATOM 588 N N . PRO A 1 78 ? -6.519 -6.870 -5.897 1.00 97.44 78 PRO A N 1
ATOM 589 C CA . PRO A 1 78 ? -5.751 -7.947 -5.274 1.00 97.44 78 PRO A CA 1
ATOM 590 C C . PRO A 1 78 ? -6.269 -8.361 -3.887 1.00 97.44 78 PRO A C 1
ATOM 592 O O . PRO A 1 78 ? -6.448 -9.556 -3.626 1.00 97.44 78 PRO A O 1
ATOM 595 N N . TRP A 1 79 ? -6.583 -7.391 -3.020 1.00 97.44 79 TRP A N 1
ATOM 596 C CA . TRP A 1 79 ? -7.078 -7.623 -1.653 1.00 97.44 79 TRP A CA 1
ATOM 597 C C . TRP A 1 79 ? -8.513 -8.168 -1.590 1.00 97.44 79 TRP A C 1
ATOM 599 O O . TRP A 1 79 ? -8.925 -8.711 -0.563 1.00 97.44 79 TRP A O 1
ATOM 609 N N . GLU A 1 80 ? -9.283 -8.077 -2.677 1.00 97.31 80 GLU A N 1
ATOM 610 C CA . GLU A 1 80 ? -10.606 -8.707 -2.789 1.00 97.31 80 GLU A CA 1
ATOM 611 C C . GLU A 1 80 ? -10.518 -10.192 -3.171 1.00 97.31 80 GLU A C 1
ATOM 613 O O . GLU A 1 80 ? -11.466 -10.962 -2.972 1.00 97.31 80 GLU A O 1
ATOM 618 N N . SER A 1 81 ? -9.390 -10.597 -3.759 1.00 97.25 81 SER A N 1
ATOM 619 C CA . SER A 1 81 ? -9.175 -11.946 -4.287 1.00 97.25 81 SER A CA 1
ATOM 620 C C . SER A 1 81 ? -8.345 -12.816 -3.350 1.00 97.25 81 SER A C 1
ATOM 622 O O . SER A 1 81 ? -8.585 -14.023 -3.255 1.00 97.25 81 SER A O 1
ATOM 624 N N . TYR A 1 82 ? -7.405 -12.209 -2.630 1.00 96.75 82 TYR A N 1
ATOM 625 C CA . TYR A 1 82 ? -6.414 -12.906 -1.824 1.00 96.75 82 TYR A CA 1
ATOM 626 C C . TYR A 1 82 ? -6.231 -12.213 -0.477 1.00 96.75 82 TYR A C 1
ATOM 628 O O . TYR A 1 82 ? -6.243 -10.991 -0.389 1.00 96.75 82 TYR A O 1
ATOM 636 N N . ASN A 1 83 ? -6.007 -13.000 0.578 1.00 96.62 83 ASN A N 1
ATOM 637 C CA . ASN A 1 83 ? -5.548 -12.434 1.845 1.00 96.62 83 ASN A CA 1
ATOM 638 C C . ASN A 1 83 ? -4.046 -12.101 1.775 1.00 96.62 83 ASN A C 1
ATOM 640 O O . ASN A 1 83 ? -3.319 -12.601 0.916 1.00 96.62 83 ASN A O 1
ATOM 644 N N . THR A 1 84 ? -3.551 -11.333 2.743 1.00 95.25 84 THR A N 1
ATOM 645 C CA . THR A 1 84 ? -2.142 -10.925 2.840 1.00 95.25 84 THR A CA 1
ATOM 646 C C . THR A 1 84 ? -1.138 -12.086 2.774 1.00 95.25 84 THR A C 1
ATOM 648 O O . THR A 1 84 ? -0.063 -11.944 2.196 1.00 95.25 84 THR A O 1
ATOM 651 N N . THR A 1 85 ? -1.462 -13.244 3.364 1.00 96.38 85 THR A N 1
ATOM 652 C CA . THR A 1 85 ? -0.555 -14.407 3.358 1.00 96.38 85 THR A CA 1
ATOM 653 C C . THR A 1 85 ? -0.444 -15.005 1.958 1.00 96.38 85 THR A C 1
ATOM 655 O O . THR A 1 85 ? 0.658 -15.343 1.525 1.00 96.38 85 THR A O 1
ATOM 658 N N . ASP A 1 86 ? -1.569 -15.108 1.252 1.00 97.31 86 ASP A N 1
ATOM 659 C CA . ASP A 1 86 ? -1.618 -15.631 -0.112 1.00 97.31 86 ASP A CA 1
ATOM 660 C C . ASP A 1 86 ? -0.926 -14.675 -1.092 1.00 97.31 86 ASP A C 1
ATOM 662 O O . ASP A 1 86 ? -0.108 -15.119 -1.895 1.00 97.31 86 ASP A O 1
ATOM 666 N N . ILE A 1 87 ? -1.166 -13.364 -0.969 1.00 96.56 87 ILE A N 1
ATOM 667 C CA . ILE A 1 87 ? -0.496 -12.342 -1.786 1.00 96.56 87 ILE A CA 1
ATOM 668 C C . ILE A 1 87 ? 1.022 -12.389 -1.602 1.00 96.56 87 ILE A C 1
ATOM 670 O O . ILE A 1 87 ? 1.751 -12.434 -2.587 1.00 96.56 87 ILE A O 1
ATOM 674 N N . LEU A 1 88 ? 1.517 -12.448 -0.362 1.00 96.38 88 LEU A N 1
ATOM 675 C CA . LEU A 1 88 ? 2.958 -12.532 -0.107 1.00 96.38 88 LEU A CA 1
ATOM 676 C C . LEU A 1 88 ? 3.578 -13.822 -0.669 1.00 96.38 88 LEU A C 1
ATOM 678 O O . LEU A 1 88 ? 4.748 -13.842 -1.049 1.00 96.38 88 LEU A O 1
ATOM 682 N N . ALA A 1 89 ? 2.823 -14.924 -0.690 1.00 97.38 89 ALA A N 1
ATOM 683 C CA . ALA A 1 89 ? 3.285 -16.170 -1.286 1.00 97.38 89 ALA A CA 1
ATOM 684 C C . ALA A 1 89 ? 3.360 -16.077 -2.817 1.00 97.38 89 ALA A C 1
ATOM 686 O O . ALA A 1 89 ? 4.354 -16.528 -3.382 1.00 97.38 89 ALA A O 1
ATOM 687 N N . LEU A 1 90 ? 2.348 -15.480 -3.457 1.00 97.31 90 LEU A N 1
ATOM 688 C CA . LEU A 1 90 ? 2.311 -15.234 -4.902 1.00 97.31 90 LEU A CA 1
ATOM 689 C C . LEU A 1 90 ? 3.432 -14.286 -5.336 1.00 97.31 90 LEU A C 1
ATOM 691 O O . LEU A 1 90 ? 4.150 -14.586 -6.283 1.00 97.31 90 LEU A O 1
ATOM 695 N N . ALA A 1 91 ? 3.652 -13.210 -4.581 1.00 96.75 91 ALA A N 1
ATOM 696 C CA . ALA A 1 91 ? 4.594 -12.143 -4.910 1.00 96.75 91 ALA A CA 1
ATOM 697 C C . ALA A 1 91 ? 6.072 -12.570 -5.013 1.00 96.75 91 ALA A C 1
ATOM 699 O O . ALA A 1 91 ? 6.920 -11.770 -5.399 1.00 96.75 91 ALA A O 1
ATOM 700 N N . LYS A 1 92 ? 6.398 -13.819 -4.656 1.00 96.19 92 LYS A N 1
ATOM 701 C CA . LYS A 1 92 ? 7.739 -14.399 -4.819 1.00 96.19 92 LYS A CA 1
ATOM 702 C C . LYS A 1 92 ? 8.071 -14.737 -6.265 1.00 96.19 92 LYS A C 1
ATOM 704 O O . LYS A 1 92 ? 9.232 -14.639 -6.646 1.00 96.19 92 LYS A O 1
ATOM 709 N N . ASP A 1 93 ? 7.065 -15.180 -7.013 1.00 97.25 93 ASP A N 1
ATOM 710 C CA . ASP A 1 93 ? 7.229 -15.734 -8.359 1.00 97.25 93 ASP A CA 1
ATOM 711 C C . ASP A 1 93 ? 6.293 -15.063 -9.384 1.00 97.25 93 ASP A C 1
ATOM 713 O O . ASP A 1 93 ? 6.452 -15.273 -10.583 1.00 97.25 93 ASP A O 1
ATOM 717 N N . GLU A 1 94 ? 5.330 -14.259 -8.926 1.00 97.88 94 GLU A N 1
ATOM 718 C CA . GLU A 1 94 ? 4.287 -13.625 -9.735 1.00 97.88 94 GLU A CA 1
ATOM 719 C C . GLU A 1 94 ? 4.179 -12.125 -9.416 1.00 97.88 94 GLU A C 1
ATOM 721 O O . GLU A 1 94 ? 4.379 -11.705 -8.275 1.00 97.88 94 GLU A O 1
ATOM 726 N N . THR A 1 95 ? 3.775 -11.317 -10.395 1.00 97.94 95 THR A N 1
ATOM 727 C CA . THR A 1 95 ? 3.415 -9.906 -10.208 1.00 97.94 95 THR A CA 1
ATOM 728 C C . THR A 1 95 ? 1.941 -9.821 -9.822 1.00 97.94 95 THR A C 1
ATOM 730 O O . THR A 1 95 ? 1.060 -10.139 -10.629 1.00 97.94 95 THR A O 1
ATOM 733 N N . VAL A 1 96 ? 1.669 -9.409 -8.582 1.00 98.19 96 VAL A N 1
ATOM 734 C CA . VAL A 1 96 ? 0.314 -9.273 -8.028 1.00 98.19 96 VAL A CA 1
ATOM 735 C C . VAL A 1 96 ? -0.157 -7.827 -8.162 1.00 98.19 96 VAL A C 1
ATOM 737 O O . VAL A 1 96 ? -1.238 -7.578 -8.702 1.00 98.19 96 VAL A O 1
ATOM 740 N N . PHE A 1 97 ? 0.679 -6.903 -7.692 1.00 98.25 97 PHE A N 1
ATOM 741 C CA . PHE A 1 97 ? 0.457 -5.468 -7.752 1.00 98.25 97 PHE A CA 1
ATOM 742 C C . PHE A 1 97 ? 1.228 -4.836 -8.906 1.00 98.25 97 PHE A C 1
ATOM 744 O O . PHE A 1 97 ? 2.345 -5.244 -9.226 1.00 98.25 97 PHE A O 1
ATOM 751 N N . ILE A 1 98 ? 0.622 -3.815 -9.496 1.00 98.00 98 ILE A N 1
ATOM 752 C CA . ILE A 1 98 ? 1.236 -2.895 -10.454 1.00 98.00 98 ILE A CA 1
ATOM 753 C C . ILE A 1 98 ? 0.938 -1.460 -10.015 1.00 98.00 98 ILE A C 1
ATOM 755 O O . ILE A 1 98 ? 0.045 -1.238 -9.204 1.00 98.00 98 ILE A O 1
ATOM 759 N N . MET A 1 99 ? 1.659 -0.478 -10.558 1.00 97.38 99 MET A N 1
ATOM 760 C CA . MET A 1 99 ? 1.500 0.925 -10.149 1.00 97.38 99 MET A CA 1
ATOM 761 C C . MET A 1 99 ? 0.077 1.465 -10.361 1.00 97.38 99 MET A C 1
ATOM 763 O O . MET A 1 99 ? -0.390 2.266 -9.559 1.00 97.38 99 MET A O 1
ATOM 767 N N . ASP A 1 100 ? -0.646 0.974 -11.372 1.00 97.25 100 ASP A N 1
ATOM 768 C CA . ASP A 1 100 ? -2.051 1.334 -11.625 1.00 97.25 100 ASP A CA 1
ATOM 769 C C . ASP A 1 100 ? -2.989 1.001 -10.444 1.00 97.25 100 ASP A C 1
ATOM 771 O O . ASP A 1 100 ? -4.077 1.565 -10.352 1.00 97.25 100 ASP A O 1
ATOM 775 N N . ASP A 1 101 ? -2.573 0.124 -9.523 1.00 98.19 101 ASP A N 1
ATOM 776 C CA . ASP A 1 101 ? -3.355 -0.245 -8.335 1.00 98.19 101 ASP A CA 1
ATOM 777 C C . ASP A 1 101 ? -3.225 0.761 -7.190 1.00 98.19 101 ASP A C 1
ATOM 779 O O . ASP A 1 101 ? -3.974 0.671 -6.217 1.00 98.19 101 ASP A O 1
ATOM 783 N N . ALA A 1 102 ? -2.267 1.692 -7.281 1.00 98.25 102 ALA A N 1
ATOM 784 C CA . ALA A 1 102 ? -1.934 2.641 -6.224 1.00 98.25 102 ALA A CA 1
ATOM 785 C C . ALA A 1 102 ? -3.170 3.393 -5.719 1.00 98.25 102 ALA A C 1
ATOM 787 O O . ALA A 1 102 ? -3.479 3.354 -4.531 1.00 98.25 102 ALA A O 1
ATOM 788 N N . GLU A 1 103 ? -3.913 4.016 -6.639 1.00 98.44 103 GLU A N 1
ATOM 789 C CA . GLU A 1 103 ? -5.081 4.841 -6.316 1.00 98.44 103 GLU A CA 1
ATOM 790 C C . GLU A 1 103 ? -6.159 4.029 -5.585 1.00 98.44 103 GLU A C 1
ATOM 792 O O . GLU A 1 103 ? -6.645 4.438 -4.532 1.00 98.44 103 GLU A O 1
ATOM 797 N N . ALA A 1 104 ? -6.486 2.838 -6.096 1.00 98.44 104 ALA A N 1
ATOM 798 C CA . ALA A 1 104 ? -7.490 1.972 -5.486 1.00 98.44 104 ALA A CA 1
ATOM 799 C C . ALA A 1 104 ? -7.050 1.457 -4.103 1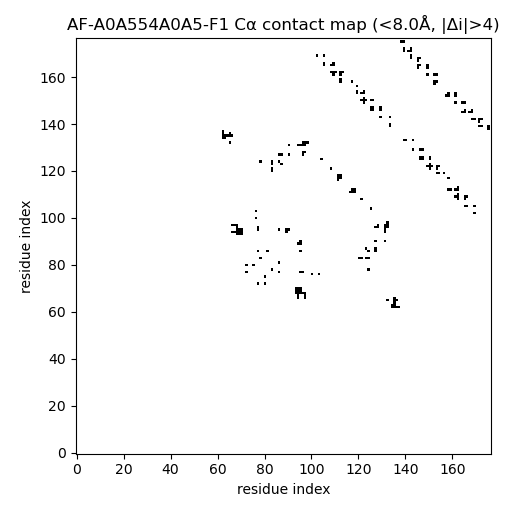.00 98.44 104 ALA A C 1
ATOM 801 O O . ALA A 1 104 ? -7.875 1.350 -3.193 1.00 98.44 104 ALA A O 1
ATOM 802 N N . LEU A 1 105 ? -5.758 1.152 -3.932 1.00 98.56 105 LEU A N 1
ATOM 803 C CA . LEU A 1 105 ? -5.189 0.704 -2.661 1.00 98.56 105 LEU A CA 1
ATOM 804 C C . LEU A 1 105 ? -5.252 1.819 -1.610 1.00 98.56 105 LEU A C 1
ATOM 806 O O . LEU A 1 105 ? -5.706 1.584 -0.489 1.00 98.56 105 LEU A O 1
ATOM 810 N N . GLU A 1 106 ? -4.813 3.023 -1.972 1.00 98.69 106 GLU A N 1
ATOM 811 C CA . GLU A 1 106 ? -4.827 4.214 -1.117 1.00 98.69 106 GLU A CA 1
ATOM 812 C C . GLU A 1 106 ? -6.251 4.548 -0.654 1.00 98.69 106 GLU A C 1
ATOM 814 O O . GLU A 1 106 ? -6.499 4.709 0.546 1.00 98.69 106 GLU A O 1
ATOM 819 N N . ASP A 1 107 ? -7.200 4.589 -1.594 1.00 98.62 107 ASP A N 1
ATOM 820 C CA . ASP A 1 107 ? -8.599 4.910 -1.320 1.00 98.62 107 ASP A CA 1
ATOM 821 C C . ASP A 1 107 ? -9.246 3.896 -0.376 1.00 98.62 107 ASP A C 1
ATOM 823 O O . ASP A 1 107 ? -9.928 4.280 0.581 1.00 98.62 107 ASP A O 1
ATOM 827 N N . GLU A 1 108 ? -9.018 2.600 -0.597 1.00 98.19 108 GLU A N 1
ATOM 828 C CA . GLU A 1 108 ? -9.588 1.561 0.258 1.00 98.19 108 GLU A CA 1
ATOM 829 C C . GLU A 1 108 ? -8.997 1.621 1.676 1.00 98.19 108 GLU A C 1
ATOM 831 O O . GLU A 1 108 ? -9.740 1.521 2.657 1.00 98.19 108 GLU A O 1
ATOM 836 N N . VAL A 1 109 ? -7.689 1.878 1.817 1.00 98.12 109 VAL A N 1
ATOM 837 C CA . VAL A 1 109 ? -7.061 2.095 3.131 1.00 98.12 109 VAL A CA 1
ATOM 838 C C . VAL A 1 109 ? -7.706 3.290 3.839 1.00 98.12 109 VAL A C 1
ATOM 840 O O . VAL A 1 109 ? -8.130 3.162 4.991 1.00 98.12 109 VAL A O 1
ATOM 843 N N . ILE A 1 110 ? -7.865 4.432 3.162 1.00 98.31 110 ILE A N 1
ATOM 844 C CA . ILE A 1 110 ? -8.543 5.610 3.728 1.00 98.31 110 ILE A CA 1
ATOM 845 C C . ILE A 1 110 ? -9.963 5.242 4.184 1.00 98.31 110 ILE A C 1
ATOM 847 O O . ILE A 1 110 ? -10.316 5.482 5.341 1.00 98.31 110 ILE A O 1
ATOM 851 N N . ILE A 1 111 ? -10.764 4.611 3.319 1.00 97.50 111 ILE A N 1
ATOM 852 C CA . ILE A 1 111 ? -12.157 4.234 3.608 1.00 97.50 111 ILE A CA 1
ATOM 853 C C . ILE A 1 111 ? -12.251 3.325 4.838 1.00 97.50 111 ILE A C 1
ATOM 855 O O . ILE A 1 111 ? -13.102 3.547 5.712 1.00 97.50 111 ILE A O 1
ATOM 859 N N . VAL A 1 112 ? -11.399 2.302 4.924 1.00 96.31 112 VAL A N 1
ATOM 860 C CA . VAL A 1 112 ? -11.403 1.333 6.027 1.00 96.31 112 VAL A CA 1
ATOM 861 C C . VAL A 1 112 ? -11.128 2.033 7.357 1.00 96.31 112 VAL A C 1
ATOM 863 O O . VAL A 1 112 ? -11.903 1.875 8.311 1.00 96.31 112 VAL A O 1
ATOM 866 N N . TYR A 1 113 ? -10.072 2.842 7.427 1.00 96.19 113 TYR A N 1
ATOM 867 C CA . TYR A 1 113 ? -9.674 3.488 8.677 1.00 96.19 113 TYR A CA 1
ATOM 868 C C . TYR A 1 113 ? -10.606 4.639 9.074 1.00 96.19 113 TYR A C 1
ATOM 870 O O . TYR A 1 113 ? -10.939 4.768 10.254 1.00 96.19 113 TYR A O 1
ATOM 878 N N . GLU A 1 114 ? -11.149 5.404 8.122 1.00 96.81 114 GLU A N 1
ATOM 879 C CA . GLU A 1 114 ? -12.175 6.420 8.412 1.00 96.81 114 GLU A CA 1
ATOM 880 C C . GLU A 1 114 ? -13.501 5.818 8.884 1.00 96.81 114 GLU A C 1
ATOM 882 O O . GLU A 1 114 ? -14.233 6.429 9.668 1.00 96.81 114 GLU A O 1
ATOM 887 N N . SER A 1 115 ? -13.795 4.584 8.470 1.00 96.12 115 SER A N 1
ATOM 888 C CA . SER A 1 115 ? -14.944 3.821 8.965 1.00 96.12 115 SER A CA 1
ATOM 889 C C . SER A 1 115 ? -14.750 3.298 10.397 1.00 96.12 115 SER A C 1
ATOM 891 O O . SER A 1 115 ? -15.663 2.685 10.959 1.00 96.12 115 SER A O 1
ATOM 893 N N . GLY A 1 116 ? -13.580 3.525 11.006 1.00 92.62 116 GLY A N 1
ATOM 894 C CA . GLY A 1 116 ? -13.219 3.032 12.334 1.00 92.62 116 GLY A CA 1
ATOM 895 C C . GLY A 1 116 ? -12.888 1.538 12.364 1.00 92.62 116 GLY A C 1
ATOM 896 O O . GLY A 1 116 ? -12.867 0.934 13.441 1.00 92.62 116 GLY A O 1
ATOM 897 N N . ILE A 1 117 ? -12.660 0.920 11.201 1.00 90.88 117 ILE A N 1
ATOM 898 C CA . ILE A 1 117 ? -12.253 -0.479 11.103 1.00 90.88 117 ILE A CA 1
ATOM 899 C C . ILE A 1 117 ? -10.741 -0.540 11.332 1.00 90.88 117 ILE A C 1
ATOM 901 O O . ILE A 1 117 ? -9.947 -0.068 10.530 1.00 90.88 117 ILE A O 1
ATOM 905 N N . GLN A 1 118 ? -10.341 -1.137 12.453 1.00 87.31 118 GLN A N 1
ATOM 906 C CA . GLN A 1 118 ? -8.938 -1.254 12.852 1.00 87.31 118 GLN A CA 1
ATOM 907 C C . GLN A 1 118 ? -8.309 -2.547 12.318 1.00 87.31 118 GLN A C 1
ATOM 909 O O . GLN A 1 118 ? -7.943 -3.437 13.091 1.00 87.31 118 GLN A O 1
ATOM 914 N N . ASP A 1 119 ? -8.236 -2.680 10.994 1.00 89.38 119 ASP A N 1
ATOM 915 C CA . ASP A 1 119 ? -7.728 -3.893 10.355 1.00 89.38 119 ASP A CA 1
ATOM 916 C C . ASP A 1 119 ? -6.227 -3.804 10.041 1.00 89.38 119 ASP A C 1
ATOM 918 O O . ASP A 1 119 ? -5.804 -3.190 9.069 1.00 89.38 119 ASP A O 1
ATOM 922 N N . ARG A 1 120 ? -5.406 -4.482 10.850 1.00 91.12 120 ARG A N 1
ATOM 923 C CA . ARG A 1 120 ? -3.944 -4.507 10.684 1.00 91.12 120 ARG A CA 1
ATOM 924 C C . ARG A 1 120 ? -3.464 -5.272 9.444 1.00 91.12 120 ARG A C 1
ATOM 926 O O . ARG A 1 120 ? -2.271 -5.229 9.151 1.00 91.12 120 ARG A O 1
ATOM 933 N N . PHE A 1 121 ? -4.337 -5.985 8.727 1.00 92.62 121 PHE A N 1
ATOM 934 C CA . PHE A 1 121 ? -3.947 -6.714 7.515 1.00 92.62 121 PHE A CA 1
ATOM 935 C C . PHE A 1 121 ? -3.515 -5.779 6.374 1.00 92.62 121 PHE A C 1
ATOM 937 O O . PHE A 1 121 ? -2.719 -6.195 5.528 1.00 92.62 121 PHE A O 1
ATOM 944 N N . TRP A 1 122 ? -3.941 -4.510 6.401 1.00 96.88 122 TRP A N 1
ATOM 945 C CA . TRP A 1 122 ? -3.593 -3.507 5.390 1.00 96.88 122 TRP A CA 1
ATOM 946 C C . TRP A 1 122 ? -2.099 -3.217 5.272 1.00 96.88 122 TRP A C 1
ATOM 948 O O . TRP A 1 122 ? -1.617 -3.079 4.150 1.00 96.88 122 TRP A O 1
ATOM 958 N N . HIS A 1 123 ? -1.339 -3.259 6.375 1.00 97.19 123 HIS A N 1
ATOM 959 C CA . HIS A 1 123 ? 0.126 -3.141 6.326 1.00 97.19 123 HIS A CA 1
ATOM 960 C C . HIS A 1 123 ? 0.738 -4.139 5.334 1.00 97.19 123 HIS A C 1
ATOM 962 O O . HIS A 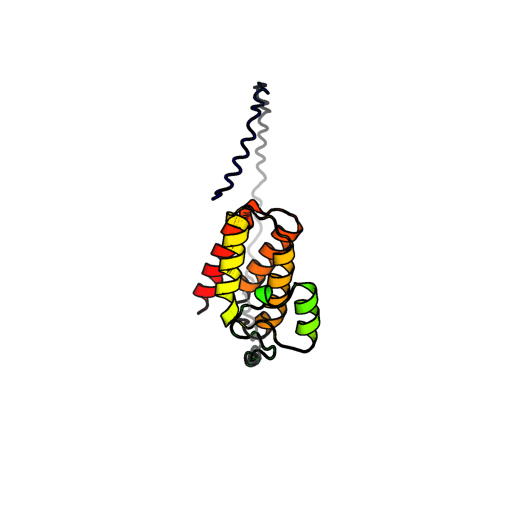1 123 ? 1.650 -3.808 4.584 1.00 97.19 123 HIS A O 1
ATOM 968 N N . GLY A 1 124 ? 0.242 -5.378 5.307 1.00 97.56 124 GLY A N 1
ATOM 969 C CA . GLY A 1 124 ? 0.844 -6.384 4.447 1.00 97.56 124 GLY A CA 1
ATOM 970 C C . GLY A 1 124 ? 0.485 -6.223 2.970 1.00 97.56 124 GLY A C 1
ATOM 971 O O . GLY A 1 124 ? 1.291 -6.616 2.134 1.00 97.56 124 GLY A O 1
ATOM 972 N N . TYR A 1 125 ? -0.667 -5.634 2.636 1.00 98.44 125 TYR A N 1
ATOM 973 C CA . TYR A 1 125 ? -0.961 -5.267 1.247 1.00 98.44 125 TYR A CA 1
ATOM 974 C C . TYR A 1 125 ? -0.063 -4.119 0.787 1.00 98.44 125 TYR A C 1
ATOM 976 O O . TYR A 1 125 ? 0.574 -4.248 -0.254 1.00 98.44 125 TYR A O 1
ATOM 984 N N . ILE A 1 126 ? 0.075 -3.077 1.613 1.00 98.50 126 ILE A N 1
ATOM 985 C CA . ILE A 1 126 ? 0.969 -1.939 1.358 1.00 98.50 126 ILE A CA 1
ATOM 986 C C . ILE A 1 126 ? 2.411 -2.418 1.155 1.00 98.50 126 ILE A C 1
ATOM 988 O O . ILE A 1 126 ? 3.036 -2.098 0.151 1.00 98.50 126 ILE A O 1
ATOM 992 N N . ASN A 1 127 ? 2.927 -3.263 2.050 1.00 98.12 127 ASN A N 1
ATOM 993 C CA . ASN A 1 127 ? 4.299 -3.757 1.952 1.00 98.12 127 ASN A CA 1
ATOM 994 C C . ASN A 1 127 ? 4.549 -4.590 0.680 1.00 98.12 127 ASN A C 1
ATOM 996 O O . ASN A 1 127 ? 5.623 -4.503 0.091 1.00 98.12 127 ASN A O 1
ATOM 1000 N N . VAL A 1 128 ? 3.583 -5.411 0.247 1.00 98.19 128 VAL A N 1
ATOM 1001 C CA . VAL A 1 128 ? 3.751 -6.181 -0.998 1.00 98.19 128 VAL A CA 1
ATOM 1002 C C . VAL A 1 128 ? 3.654 -5.274 -2.220 1.00 98.19 128 VAL A C 1
ATOM 1004 O O . VAL A 1 128 ? 4.434 -5.471 -3.147 1.00 98.19 128 VAL A O 1
ATOM 1007 N N . PHE A 1 129 ? 2.756 -4.286 -2.210 1.00 98.56 129 PHE A N 1
ATOM 1008 C CA . PHE A 1 129 ? 2.682 -3.270 -3.258 1.00 98.56 129 PHE A CA 1
ATOM 1009 C C . PHE A 1 129 ? 4.041 -2.575 -3.425 1.00 98.56 129 PHE A C 1
ATOM 1011 O O . PHE A 1 129 ? 4.661 -2.740 -4.471 1.00 98.56 129 PHE A O 1
ATOM 1018 N N . VAL A 1 130 ? 4.569 -1.955 -2.358 1.00 98.38 130 VAL A N 1
ATOM 1019 C CA . VAL A 1 130 ? 5.876 -1.268 -2.363 1.00 98.38 130 VAL A CA 1
ATOM 1020 C C . VAL A 1 130 ? 6.983 -2.185 -2.889 1.00 98.38 130 VAL A C 1
ATOM 1022 O O . VAL A 1 130 ? 7.713 -1.814 -3.801 1.00 98.38 130 VAL A O 1
ATOM 1025 N N . MET A 1 131 ? 7.076 -3.414 -2.369 1.00 97.94 131 MET A N 1
ATOM 1026 C CA . MET A 1 131 ? 8.096 -4.387 -2.775 1.00 97.94 131 MET A CA 1
ATOM 1027 C C . MET A 1 131 ? 8.068 -4.709 -4.280 1.00 97.94 131 MET A C 1
ATOM 1029 O O . MET A 1 131 ? 9.120 -4.978 -4.858 1.00 97.94 131 MET A O 1
ATOM 1033 N N . GLN A 1 132 ? 6.886 -4.753 -4.902 1.00 97.88 132 GLN A N 1
ATOM 1034 C CA . GLN A 1 132 ? 6.747 -5.113 -6.315 1.00 97.88 132 GLN A CA 1
ATOM 1035 C C . GLN A 1 132 ? 6.858 -3.918 -7.255 1.00 97.88 132 GLN A C 1
ATOM 1037 O O . GLN A 1 132 ? 7.299 -4.100 -8.387 1.00 97.88 132 GLN A O 1
ATOM 1042 N N . THR A 1 133 ? 6.460 -2.724 -6.824 1.00 97.62 133 THR A N 1
ATOM 1043 C CA . THR A 1 133 ? 6.409 -1.551 -7.700 1.00 97.62 133 THR A CA 1
ATOM 1044 C C . THR A 1 133 ? 7.668 -0.703 -7.608 1.00 97.62 133 THR A C 1
ATOM 1046 O O . THR A 1 133 ? 8.209 -0.342 -8.645 1.00 97.62 133 THR A O 1
ATOM 1049 N N . GLU A 1 134 ? 8.190 -0.433 -6.411 1.00 97.44 134 GLU A N 1
ATOM 1050 C CA . GLU A 1 134 ? 9.295 0.516 -6.209 1.00 97.44 134 GLU A CA 1
ATOM 1051 C C . GLU A 1 134 ? 10.513 0.310 -7.123 1.00 97.44 134 GLU A C 1
ATOM 1053 O O . GLU A 1 134 ? 10.981 1.301 -7.687 1.00 97.44 134 GLU A O 1
ATOM 1058 N N . PRO A 1 135 ? 11.008 -0.922 -7.370 1.00 96.69 135 PRO A N 1
ATOM 1059 C CA . PRO A 1 135 ? 12.192 -1.118 -8.209 1.00 96.69 135 PRO A CA 1
ATOM 1060 C C . PRO A 1 135 ? 12.067 -0.574 -9.641 1.00 96.69 135 PRO A C 1
ATOM 1062 O O . PRO A 1 135 ? 13.076 -0.455 -10.334 1.00 96.69 135 PRO A O 1
ATOM 1065 N N . TYR A 1 136 ? 10.845 -0.296 -10.096 1.00 96.25 136 TYR A N 1
ATOM 1066 C CA . TYR A 1 136 ? 10.520 0.142 -11.452 1.00 96.25 136 TYR A CA 1
ATOM 1067 C C . TYR A 1 136 ? 10.161 1.629 -11.549 1.00 96.25 136 TYR A C 1
ATOM 1069 O O . TYR A 1 136 ? 10.034 2.135 -12.659 1.00 96.25 136 TYR A O 1
ATOM 1077 N N . TYR A 1 137 ? 9.999 2.312 -10.413 1.00 95.25 137 TYR A N 1
ATOM 1078 C CA . TYR A 1 137 ? 9.531 3.698 -10.330 1.00 95.25 137 TYR A CA 1
ATOM 1079 C C . TYR A 1 137 ? 10.420 4.517 -9.373 1.00 95.25 137 TYR A C 1
ATOM 1081 O O . TYR A 1 137 ? 9.932 5.022 -8.359 1.00 95.25 137 TYR A O 1
ATOM 1089 N N . PRO A 1 138 ? 11.738 4.631 -9.634 1.00 94.50 138 PRO A N 1
ATOM 1090 C CA . PRO A 1 138 ? 12.672 5.327 -8.741 1.00 94.50 138 PRO A CA 1
ATOM 1091 C C . PRO A 1 138 ? 12.353 6.819 -8.550 1.00 94.50 138 PRO A C 1
ATOM 1093 O O . PRO A 1 138 ? 12.743 7.414 -7.552 1.00 94.50 138 PRO A O 1
ATOM 1096 N N . GLU A 1 139 ? 11.629 7.439 -9.478 1.00 94.56 139 GLU A N 1
ATOM 1097 C CA . GLU A 1 139 ? 11.125 8.808 -9.363 1.00 94.56 139 GLU A CA 1
ATOM 1098 C C . GLU A 1 139 ? 10.052 8.983 -8.273 1.00 94.56 139 GLU A C 1
ATOM 1100 O O . GLU A 1 139 ? 9.755 10.109 -7.883 1.00 94.56 139 GLU A O 1
ATOM 1105 N N . HIS A 1 140 ? 9.497 7.883 -7.757 1.00 96.31 140 HIS A N 1
ATOM 1106 C CA . HIS A 1 140 ? 8.477 7.856 -6.710 1.00 96.31 140 HIS A CA 1
ATOM 1107 C C . HIS A 1 140 ? 9.035 7.440 -5.328 1.00 96.31 140 HIS A C 1
ATOM 1109 O O . HIS A 1 140 ? 8.268 7.013 -4.468 1.00 96.31 140 HIS A O 1
ATOM 1115 N N . ASP A 1 141 ? 10.343 7.569 -5.082 1.00 96.81 141 ASP A N 1
ATOM 1116 C CA . ASP A 1 141 ? 11.007 7.158 -3.825 1.00 96.81 141 ASP A CA 1
ATOM 1117 C C . ASP A 1 141 ? 10.323 7.724 -2.563 1.00 96.81 141 ASP A C 1
ATOM 1119 O O . ASP A 1 141 ? 9.919 6.971 -1.678 1.00 96.81 141 ASP A O 1
ATOM 1123 N N . GLU A 1 142 ? 10.055 9.038 -2.530 1.00 98.00 142 GLU A N 1
ATOM 1124 C CA . GLU A 1 142 ? 9.375 9.692 -1.396 1.00 98.00 142 GLU A CA 1
ATOM 1125 C C . GLU A 1 142 ? 7.964 9.128 -1.144 1.00 98.00 142 GLU A C 1
ATOM 1127 O O . GLU A 1 142 ? 7.522 9.017 -0.001 1.00 98.00 142 GLU A O 1
ATOM 1132 N N . TYR A 1 143 ? 7.256 8.734 -2.207 1.00 98.44 143 TYR A N 1
ATOM 1133 C CA . TYR A 1 143 ? 5.943 8.099 -2.097 1.00 98.44 143 TYR A CA 1
ATOM 1134 C C . TYR A 1 143 ? 6.045 6.696 -1.483 1.00 98.44 143 TYR A C 1
ATOM 1136 O O . TYR A 1 143 ? 5.250 6.342 -0.610 1.00 98.44 143 TYR A O 1
ATOM 1144 N N . PHE A 1 144 ? 7.028 5.895 -1.901 1.00 98.50 144 PHE A N 1
ATOM 1145 C CA . PHE A 1 144 ? 7.225 4.556 -1.346 1.00 98.50 144 PHE A CA 1
ATOM 1146 C C . PHE A 1 144 ? 7.705 4.587 0.106 1.00 98.50 144 PHE A C 1
ATOM 1148 O O . PHE A 1 144 ? 7.270 3.749 0.901 1.00 98.50 144 PHE A O 1
ATOM 1155 N N . ASP A 1 145 ? 8.528 5.566 0.478 1.00 98.56 145 ASP A N 1
ATOM 1156 C CA . ASP A 1 145 ? 8.905 5.811 1.871 1.00 98.56 145 ASP A CA 1
ATOM 1157 C C . ASP A 1 145 ? 7.692 6.156 2.739 1.00 98.56 145 ASP A C 1
ATOM 1159 O O . ASP A 1 145 ? 7.488 5.535 3.786 1.00 98.56 145 ASP A O 1
ATOM 1163 N N . GLU A 1 146 ? 6.820 7.050 2.270 1.00 98.69 146 GLU A N 1
ATOM 1164 C CA . GLU A 1 146 ? 5.580 7.385 2.973 1.00 98.69 146 GLU A CA 1
ATOM 1165 C C . GLU A 1 146 ? 4.680 6.151 3.167 1.00 98.69 146 GLU A C 1
ATOM 1167 O O . GLU A 1 146 ? 4.156 5.912 4.258 1.00 98.69 146 GLU A O 1
ATOM 1172 N N . LEU A 1 147 ? 4.547 5.298 2.144 1.00 98.69 147 LEU A N 1
ATOM 1173 C CA . LEU A 1 147 ? 3.794 4.046 2.258 1.00 98.69 147 LEU A CA 1
ATOM 1174 C C . LEU A 1 147 ? 4.373 3.092 3.314 1.00 98.69 147 LEU A C 1
ATOM 1176 O O . LEU A 1 147 ? 3.608 2.432 4.027 1.00 98.69 147 LEU A O 1
ATOM 1180 N N . ARG A 1 148 ? 5.702 3.007 3.454 1.00 98.62 148 ARG A N 1
ATOM 1181 C CA . ARG A 1 148 ? 6.335 2.204 4.515 1.00 98.62 148 ARG A CA 1
ATOM 1182 C C . ARG A 1 148 ? 6.019 2.755 5.895 1.00 98.62 148 ARG A C 1
ATOM 1184 O O . ARG A 1 148 ? 5.623 1.979 6.763 1.00 98.62 148 ARG A O 1
ATOM 1191 N N . GLU A 1 149 ? 6.134 4.071 6.079 1.00 98.38 149 GLU A N 1
ATOM 1192 C CA . GLU A 1 149 ? 5.808 4.726 7.349 1.00 98.38 149 GLU A CA 1
ATOM 1193 C C . GLU A 1 149 ? 4.343 4.480 7.736 1.00 98.38 149 GLU A C 1
ATOM 1195 O O . GLU A 1 149 ? 4.048 4.119 8.877 1.00 98.38 149 GLU A O 1
ATOM 1200 N N . ILE A 1 150 ? 3.415 4.569 6.778 1.00 98.44 150 ILE A N 1
ATOM 1201 C CA . ILE A 1 150 ? 2.004 4.216 6.996 1.00 98.44 150 ILE A CA 1
ATOM 1202 C C . ILE A 1 150 ? 1.854 2.746 7.405 1.00 98.44 150 ILE A C 1
ATOM 1204 O O . ILE A 1 150 ? 1.093 2.424 8.324 1.00 98.44 150 ILE A O 1
ATOM 1208 N N . GLY A 1 151 ? 2.576 1.843 6.742 1.00 97.62 151 GLY A N 1
ATOM 1209 C CA . GLY A 1 151 ? 2.619 0.432 7.104 1.00 97.62 151 GLY A CA 1
ATOM 1210 C C . GLY A 1 151 ? 3.049 0.210 8.560 1.00 97.62 151 GLY A C 1
ATOM 1211 O O . GLY A 1 151 ? 2.401 -0.556 9.284 1.00 97.62 151 GLY A O 1
ATOM 1212 N N . ASP A 1 152 ? 4.092 0.906 9.005 1.00 97.25 152 ASP A N 1
ATOM 1213 C CA . ASP A 1 152 ? 4.595 0.835 10.377 1.00 97.25 152 ASP A CA 1
ATOM 1214 C C . ASP A 1 152 ? 3.576 1.391 11.385 1.00 97.25 152 ASP A C 1
ATOM 1216 O O . ASP A 1 152 ? 3.268 0.718 12.374 1.00 97.25 152 ASP A O 1
ATOM 1220 N N . LEU A 1 153 ? 2.9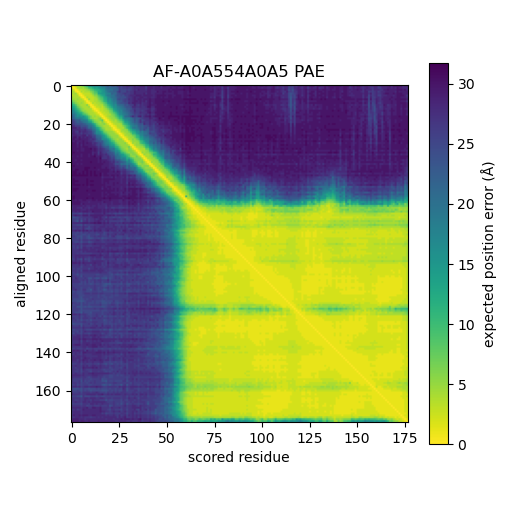32 2.530 11.093 1.00 96.38 153 LEU A N 1
ATOM 1221 C CA . LEU A 1 153 ? 1.844 3.082 11.920 1.00 96.38 153 LEU A CA 1
ATOM 1222 C C . LEU A 1 153 ? 0.708 2.064 12.124 1.00 96.38 153 LEU A C 1
ATOM 1224 O O . LEU A 1 153 ? 0.187 1.894 13.235 1.00 96.38 153 LEU A O 1
ATOM 1228 N N . ILE A 1 154 ? 0.346 1.324 11.070 1.00 97.19 154 ILE A N 1
ATOM 1229 C CA . ILE A 1 154 ? -0.668 0.263 11.133 1.00 97.19 154 ILE A CA 1
ATOM 1230 C C . ILE A 1 154 ? -0.229 -0.884 12.060 1.00 97.19 154 ILE A C 1
ATOM 1232 O O . ILE A 1 154 ? -1.041 -1.400 12.844 1.00 97.19 154 ILE A O 1
ATOM 1236 N N . LEU A 1 155 ? 1.042 -1.292 12.002 1.00 95.06 155 LEU A N 1
ATOM 1237 C CA . LEU A 1 155 ? 1.594 -2.336 12.871 1.00 95.06 155 LEU A CA 1
ATOM 1238 C C . LEU A 1 155 ? 1.660 -1.902 14.336 1.00 95.06 155 LEU A C 1
ATOM 1240 O O . LEU A 1 155 ? 1.327 -2.688 15.235 1.00 95.06 155 LEU A O 1
ATOM 1244 N N . GLU A 1 156 ? 2.050 -0.659 14.582 1.00 95.19 156 GLU A N 1
ATOM 1245 C CA . GLU A 1 156 ? 2.159 -0.071 15.917 1.00 95.19 156 GLU A CA 1
ATOM 1246 C C . GLU A 1 156 ? 0.776 0.200 16.529 1.00 95.19 156 GLU A C 1
ATOM 1248 O O . GLU A 1 156 ? 0.591 0.116 17.747 1.00 95.19 156 GLU A O 1
ATOM 1253 N N . GLY A 1 157 ? -0.250 0.345 15.686 1.00 93.69 157 GLY A N 1
ATOM 1254 C CA . GLY A 1 157 ? -1.624 0.609 16.101 1.00 93.69 157 GLY A CA 1
ATOM 1255 C C . GLY A 1 157 ? -1.929 2.097 16.253 1.00 93.69 157 GLY A C 1
ATOM 1256 O O . GLY A 1 157 ? -2.914 2.444 16.907 1.00 93.69 157 GLY A O 1
ATOM 1257 N N . GLU A 1 158 ? -1.123 2.959 15.640 1.00 93.06 158 GLU A N 1
ATOM 1258 C CA . GLU A 1 158 ? -1.336 4.403 15.541 1.00 93.06 158 GLU A CA 1
ATOM 1259 C C . GLU A 1 158 ? -2.308 4.713 14.390 1.00 93.06 158 GLU A C 1
ATOM 1261 O O . GLU A 1 158 ? -1.979 5.336 13.389 1.00 93.06 158 GLU A O 1
ATOM 1266 N N . LEU A 1 159 ? -3.537 4.203 14.506 1.00 93.50 159 LEU A N 1
ATOM 1267 C CA . LEU A 1 159 ? -4.465 4.103 13.371 1.00 93.50 159 LEU A CA 1
ATOM 1268 C C . LEU A 1 159 ? -5.191 5.412 13.032 1.00 93.50 159 LEU A C 1
ATOM 1270 O O . LEU A 1 159 ? -5.708 5.559 11.928 1.00 93.50 159 LEU A O 1
ATOM 1274 N N . ASP A 1 160 ? -5.239 6.358 13.972 1.00 94.06 160 ASP A N 1
ATOM 1275 C CA . ASP A 1 160 ? -5.983 7.615 13.818 1.00 94.06 160 ASP A CA 1
ATOM 1276 C C . ASP A 1 160 ? -5.346 8.553 12.774 1.00 94.06 160 ASP A C 1
ATOM 1278 O O . ASP A 1 160 ? -6.024 9.420 12.223 1.00 94.06 160 ASP A O 1
ATOM 1282 N N . THR A 1 161 ? -4.050 8.390 12.496 1.00 95.56 161 THR A N 1
ATOM 1283 C CA . THR A 1 161 ? -3.291 9.211 11.541 1.00 95.56 161 THR A CA 1
ATOM 1284 C C . THR A 1 161 ? -3.228 8.599 10.144 1.00 95.56 161 THR A C 1
ATOM 1286 O O . THR A 1 161 ? -2.971 9.331 9.188 1.00 95.56 161 THR A O 1
ATOM 1289 N N . VAL A 1 162 ? -3.524 7.302 9.997 1.00 97.50 162 VAL A N 1
ATOM 1290 C CA . VAL A 1 162 ? -3.416 6.563 8.726 1.00 97.50 162 VAL A CA 1
ATOM 1291 C C . VAL A 1 162 ? -4.170 7.249 7.575 1.00 97.50 162 VAL A C 1
ATOM 1293 O O . VAL A 1 162 ? -3.551 7.464 6.536 1.00 97.50 162 VAL A O 1
ATOM 1296 N N . PRO A 1 163 ? -5.438 7.695 7.717 1.00 98.19 163 PRO A N 1
ATOM 1297 C CA . PRO A 1 163 ? -6.134 8.375 6.619 1.00 98.19 163 PRO A CA 1
ATOM 1298 C C . PRO A 1 163 ? -5.541 9.729 6.221 1.00 98.19 163 PRO A C 1
ATOM 1300 O O . PRO A 1 163 ? -5.792 10.205 5.117 1.00 98.19 163 PRO A O 1
ATOM 1303 N N . VAL A 1 164 ? -4.850 10.413 7.135 1.00 98.19 164 VAL A N 1
ATOM 1304 C CA . VAL A 1 164 ? -4.214 11.705 6.836 1.00 98.19 164 VAL A CA 1
ATOM 1305 C C . VAL A 1 164 ? -2.923 11.453 6.070 1.00 98.19 164 VAL A C 1
ATOM 1307 O O . VAL A 1 164 ? -2.763 11.982 4.978 1.00 98.19 164 VAL A O 1
ATOM 1310 N N . ARG A 1 165 ? -2.075 10.565 6.593 1.00 98.38 165 ARG A N 1
ATOM 1311 C CA . ARG A 1 165 ? -0.807 10.167 5.974 1.00 98.38 165 ARG A CA 1
ATOM 1312 C C . ARG A 1 165 ? -1.010 9.547 4.586 1.00 98.38 165 ARG A C 1
ATOM 1314 O O . ARG A 1 165 ? -0.322 9.901 3.643 1.00 98.38 165 ARG A O 1
ATOM 1321 N N . MET A 1 166 ? -2.047 8.726 4.404 1.00 98.44 166 MET A N 1
ATOM 1322 C CA . MET A 1 166 ? -2.356 8.150 3.087 1.00 98.44 166 MET A CA 1
ATOM 1323 C C . MET A 1 166 ? -2.736 9.205 2.033 1.00 98.44 166 MET A C 1
ATOM 1325 O O . MET A 1 166 ? -2.443 9.029 0.856 1.00 98.44 166 MET A O 1
ATOM 1329 N N . ARG A 1 167 ? -3.337 10.333 2.430 1.00 98.62 167 ARG A N 1
ATOM 1330 C CA . ARG A 1 167 ? -3.578 11.455 1.504 1.00 98.62 167 ARG A CA 1
ATOM 1331 C C . ARG A 1 167 ? -2.300 12.213 1.170 1.00 98.62 167 ARG A C 1
ATOM 1333 O O . ARG A 1 167 ? -2.147 12.669 0.046 1.00 98.62 167 ARG A O 1
ATOM 1340 N N . GLU A 1 168 ? -1.384 12.333 2.125 1.00 98.38 168 GLU A N 1
ATOM 1341 C CA . GLU A 1 168 ? -0.051 12.888 1.865 1.00 98.38 168 GLU A CA 1
ATOM 1342 C C . GLU A 1 168 ? 0.699 11.994 0.857 1.00 98.38 168 GLU A C 1
ATOM 1344 O O . GLU A 1 168 ? 1.269 12.506 -0.104 1.00 98.38 168 GLU A O 1
ATOM 1349 N N . ALA A 1 169 ? 0.584 10.665 0.976 1.00 98.50 169 ALA A N 1
ATOM 1350 C CA . ALA A 1 169 ? 1.097 9.721 -0.020 1.00 98.50 169 ALA A CA 1
ATOM 1351 C C . ALA A 1 169 ? 0.467 9.929 -1.414 1.00 98.50 169 ALA A C 1
ATOM 1353 O O . ALA A 1 169 ? 1.188 9.957 -2.411 1.00 98.50 169 ALA A O 1
ATOM 1354 N N . GLN A 1 170 ? -0.855 10.137 -1.495 1.00 98.50 170 GLN A N 1
ATOM 1355 C CA . GLN A 1 170 ? -1.545 10.467 -2.754 1.00 98.50 170 GLN A CA 1
ATOM 1356 C C . GLN A 1 170 ? -0.950 11.716 -3.418 1.00 98.50 170 GLN A C 1
ATOM 1358 O O . GLN A 1 170 ? -0.635 11.694 -4.608 1.00 98.50 170 GLN A O 1
ATOM 1363 N N . GLU A 1 171 ? -0.738 12.786 -2.647 1.00 98.31 171 GLU A N 1
ATOM 1364 C CA . GLU A 1 171 ? -0.128 14.023 -3.147 1.0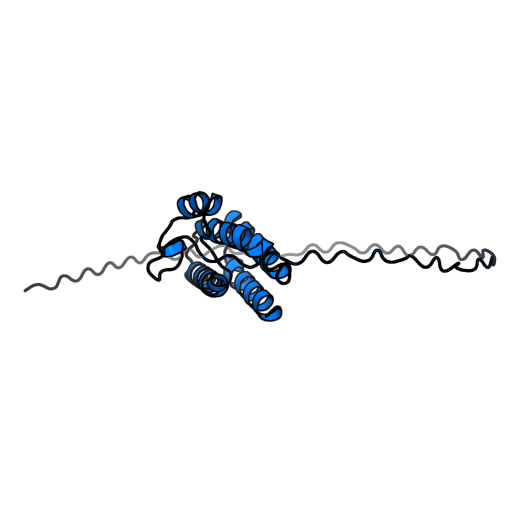0 98.31 171 GLU A CA 1
ATOM 1365 C C . GLU A 1 171 ? 1.303 13.788 -3.664 1.00 98.31 171 GLU A C 1
ATOM 1367 O O . GLU A 1 171 ? 1.660 14.290 -4.733 1.00 98.31 171 GLU A O 1
ATOM 1372 N N . LEU A 1 172 ? 2.108 12.984 -2.955 1.00 98.06 172 LEU A N 1
ATOM 1373 C CA . LEU A 1 172 ? 3.460 12.612 -3.387 1.00 98.06 172 LEU A CA 1
ATOM 1374 C C . LEU A 1 172 ? 3.440 11.825 -4.703 1.00 98.06 172 LEU A C 1
ATOM 1376 O O . LEU A 1 172 ? 4.212 12.131 -5.615 1.00 98.06 172 LEU A O 1
ATOM 1380 N N . ARG A 1 173 ? 2.531 10.854 -4.846 1.00 97.38 173 ARG A N 1
ATOM 1381 C CA . ARG A 1 173 ? 2.367 10.088 -6.089 1.00 97.38 173 ARG A CA 1
ATOM 1382 C C . ARG A 1 173 ? 2.002 10.994 -7.261 1.00 97.38 173 ARG A C 1
ATOM 1384 O O . ARG A 1 173 ? 2.626 10.901 -8.312 1.00 97.38 173 ARG A O 1
ATOM 1391 N N . GLU A 1 174 ? 1.023 11.876 -7.084 1.00 96.38 174 GLU A N 1
ATOM 1392 C CA . GLU A 1 174 ? 0.568 12.798 -8.132 1.00 96.38 174 GLU A CA 1
ATOM 1393 C C . GLU A 1 174 ? 1.623 13.842 -8.512 1.00 96.38 174 GLU A C 1
ATOM 1395 O O . GLU A 1 174 ? 1.677 14.273 -9.662 1.00 96.38 174 GLU A O 1
ATOM 1400 N N . SER A 1 175 ? 2.474 14.253 -7.567 1.00 94.38 175 SER A N 1
ATOM 1401 C CA . SER A 1 175 ? 3.514 15.258 -7.817 1.00 94.38 175 SER A CA 1
ATOM 1402 C C . SER A 1 175 ? 4.631 14.788 -8.757 1.00 94.38 175 SER A C 1
ATOM 1404 O O . SER A 1 175 ? 5.317 15.625 -9.347 1.00 94.38 175 SER A O 1
ATOM 1406 N N . ASN A 1 176 ? 4.770 13.469 -8.920 1.00 84.50 176 ASN A N 1
ATOM 1407 C CA . ASN A 1 176 ? 5.802 12.812 -9.722 1.00 84.50 176 ASN A CA 1
ATOM 1408 C C . ASN A 1 176 ? 5.269 12.208 -11.043 1.00 84.50 176 ASN A C 1
ATOM 1410 O O . ASN A 1 176 ? 6.015 11.526 -11.742 1.00 84.50 176 ASN A O 1
ATOM 1414 N N . MET A 1 177 ? 4.004 12.483 -11.403 1.00 75.75 177 MET A N 1
ATOM 1415 C CA . MET A 1 177 ? 3.378 12.141 -12.698 1.00 75.75 177 MET A CA 1
ATOM 1416 C C . MET A 1 177 ? 3.538 13.251 -13.749 1.00 75.75 177 MET A C 1
ATOM 1418 O O . MET A 1 177 ? 3.700 12.912 -14.946 1.00 75.75 177 MET A O 1
#

Nearest PDB structures (foldseek):
  3u8v-assembly1_A  TM=7.717E-01  e=9.571E-01  Nitrosomonas europaea
  5l7i-assembly2_B  TM=5.248E-01  e=2.699E+00  Homo sapiens
  4z35-assembly1_A  TM=4.645E-01  e=2.311E+00  Homo sapiens
  6ds0-assembly1_A  TM=5.621E-01  e=6.516E+00  Homo sapiens
  4z36-assembly1_A  TM=4.966E-01  e=6.516E+00  Homo sapiens

Sequence (177 aa):
MKKIMITLACSVALVACSQGNEEPSENEEVSAAMAVDSEQIDEEVNEPLEEAKEEPEEEIEEAPEAPERTVELDGREPWESYNTTDILALAKDETVFIMDDAEALEDEVIIVYESGIQDRFWHGYINVFVMQTEPYYPEHDEYFDELREIGDLILEGELDTVPVRMREAQELRESNM

Secondary structure (DSSP, 8-state):
-------------------------------------------------------------PPPPPPPP-S--TTS-HHHH--HHHHHHHTTTS----GGGHHHHHHHHHHHHHTT---TTHHHHHHHHHHHHGGG-GGGHHHHHHHHHHHHHHHHT-TTSHHHHHHHHHHHHHHT-